Protein AF-A0A7J8X274-F1 (afdb_monomer_lite)

Organism: Gossypium aridum (NCBI:txid34290)

InterPro domains:
  IPR000043 Adenosylhomocysteinase-like [PTHR23420] (1-232)
  IPR000043 Adenosylhomocysteinase-like [SM00996] (1-232)
  IPR008826 Selenium-binding protein [PF05694] (229-308)
  IPR015878 S-adenosyl-L-homocysteine hydrolase, NAD binding domain [PF00670] (1-151)
  IPR015878 S-adenosyl-L-homocysteine hydrolase, NAD binding domain [SM00997] (1-151)
  IPR020082 S-adenosyl-L-homocysteine hydrolase, conserved site [PS00739] (10-27)
  IPR036291 NAD(P)-binding domain superfamily [SSF51735] (1-151)
  IPR042172 Adenosylhomocysteinase-like superfamily [G3DSA:3.40.50.1480] (147-205)

Sequence (308 aa):
MRATDVMIAGKVAVVCGYGDVGKGCASALKQAGARVIVTEIDPICALQALMEGLQVLTLEDVLSTADIFVTTTGNKDIIMVDHMKKMKNNAIVCNIGHFDNEIDMLGLENYPGVKRITIKPQTDRWVFPDTKTGIIVLAEGRLMNLGCATGHPSFVMSCSFTNQVIAQLELWTEKSTGKYEKKVYVLPKHLDEKVAALHLVKLGAKLTKLTKDQADYISVPIEGPYKPPHYRSSRVYVIDTQKNPKAPSLYKVLQPVDIIKKTGLAYLHTSHCLASGDIMISCLGDKDGNAEGSRFLLLDSEFNIKGR

Secondary structure (DSSP, 8-state):
-TTT----TT-EEEEE--SHHHHHHHHHHHHTT-EEEEE-S-HHHHHHHHHTT-EE--STTTTTT-SEEEE-SSSS-SB-HHHHTTSPTT-EEEE-SSTTTTBTHHHHHTSTT-EEEEEETTEEEEE-TTTS-EEEEEGGGSBHHHHSS--S-HHHHHHHHHHHHHHHHHHHHTTTT----SS-----HHHHHHHHHHHHGGGT--PPPPPHHHHHHTT--TTS--S-TT-S---EEEEE-SS-TTS-EEEEEE-HHHHHHHHSEEEEEEEEE-TTS-EEEEEEEETT----S-EEEEE-TT--EEE-

Foldseek 3Di:
DLQPPDQLAPFEEEEEDQPPQSVVVQVVSVVSHHQYEYEDPDVVSVVVCVVVVHHYDQLQVCLARGQEYEYAHLDADQAEPVSQVNHDAAREYEYQHDDQGNHPLVCLVPPPPWDWDDPDQQWIWIADPVVRGTYIYGNSSHNRCVRSHNHDDPLVVQLVVLLVVVVVVVCVVCVPVPPDDPDDDDDDLLSNVVSVVVSCVVVVHDDDFDDPVRCVVQVADSSDPPDDPPDPDDKDFDWDCPVPVVDIDTPDIDDQVNCCVAEQFHAWDDWDQDPQLKIKTWTCDGPVRDRPDTDIFIAHNSRDGPYD

Structure (mmCIF, N/CA/C/O backbone):
data_AF-A0A7J8X274-F1
#
_entry.id   AF-A0A7J8X274-F1
#
loop_
_atom_site.group_PDB
_atom_site.id
_atom_site.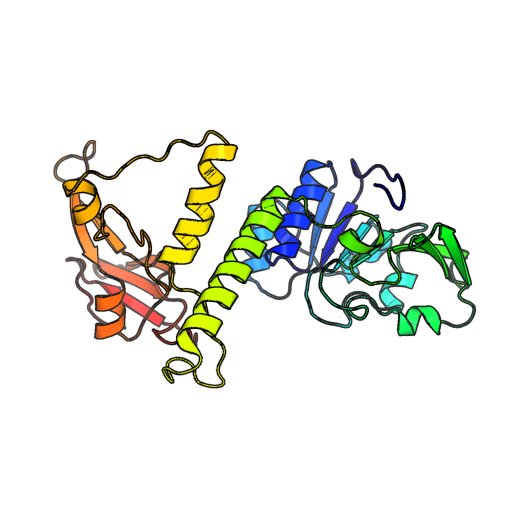type_symbol
_atom_site.label_atom_id
_atom_site.label_alt_id
_atom_site.label_comp_id
_atom_site.label_asym_id
_atom_site.label_entity_id
_atom_site.label_seq_id
_atom_site.pdbx_PDB_ins_code
_atom_site.Cartn_x
_atom_site.Cartn_y
_atom_site.Cartn_z
_atom_site.occupancy
_atom_site.B_iso_or_equiv
_atom_site.auth_seq_id
_atom_site.auth_comp_id
_atom_site.auth_asym_id
_atom_site.auth_atom_id
_atom_site.pdbx_PDB_model_num
ATOM 1 N N . MET A 1 1 ? 1.194 6.607 -15.668 1.00 96.38 1 MET A N 1
ATOM 2 C CA . MET A 1 1 ? 0.501 7.518 -16.606 1.00 96.38 1 MET A CA 1
ATOM 3 C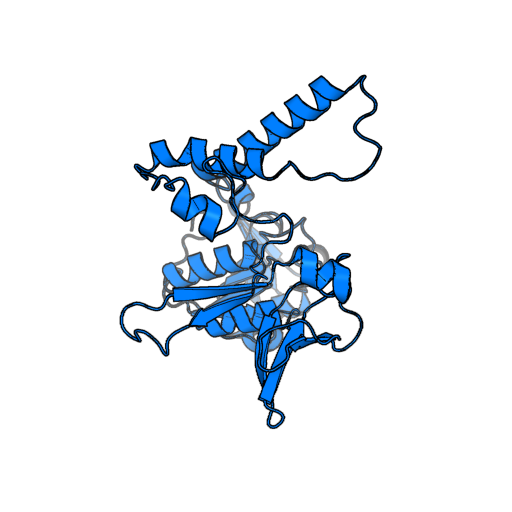 C . MET A 1 1 ? 1.372 8.733 -16.883 1.00 96.38 1 MET A C 1
ATOM 5 O O . MET A 1 1 ? 2.195 8.590 -17.759 1.00 96.38 1 MET A O 1
ATOM 9 N N . ARG A 1 2 ? 1.358 9.828 -16.103 1.00 98.06 2 ARG A N 1
ATOM 10 C CA . ARG A 1 2 ? 2.147 11.048 -16.418 1.00 98.06 2 ARG A CA 1
ATOM 11 C C . ARG A 1 2 ? 3.622 10.825 -16.790 1.00 98.06 2 ARG A C 1
ATOM 13 O O . ARG A 1 2 ? 4.122 11.496 -17.681 1.00 98.06 2 ARG A O 1
ATOM 20 N N . ALA A 1 3 ? 4.324 9.913 -16.114 1.00 98.31 3 ALA A N 1
ATOM 21 C CA . ALA A 1 3 ? 5.741 9.650 -16.380 1.00 98.31 3 ALA A CA 1
ATOM 22 C C . ALA A 1 3 ? 6.007 8.952 -17.726 1.00 98.31 3 ALA A C 1
ATOM 24 O O . ALA A 1 3 ? 6.984 9.263 -18.393 1.00 98.31 3 ALA A O 1
ATOM 25 N N . THR A 1 4 ? 5.148 8.025 -18.146 1.00 98.38 4 THR A N 1
ATOM 26 C CA . THR A 1 4 ? 5.473 7.078 -19.231 1.00 98.38 4 THR A CA 1
ATOM 27 C C . THR A 1 4 ? 4.407 6.966 -20.309 1.00 98.38 4 THR A C 1
ATOM 29 O O . THR A 1 4 ? 4.652 6.334 -21.328 1.00 98.38 4 THR A O 1
ATOM 32 N N . ASP A 1 5 ? 3.208 7.487 -20.049 1.00 98.31 5 ASP A N 1
ATOM 33 C CA . ASP A 1 5 ? 2.009 7.375 -20.885 1.00 98.31 5 ASP A CA 1
ATOM 34 C C . ASP A 1 5 ? 1.658 5.927 -21.290 1.00 98.31 5 ASP A C 1
ATOM 36 O O . ASP A 1 5 ? 0.856 5.681 -22.187 1.00 98.31 5 ASP A O 1
ATOM 40 N N . VAL A 1 6 ? 2.222 4.942 -20.575 1.00 98.38 6 VAL A N 1
ATOM 41 C CA . VAL A 1 6 ? 2.028 3.518 -20.849 1.00 98.38 6 VAL A CA 1
ATOM 42 C C . VAL A 1 6 ? 0.577 3.108 -20.598 1.00 98.38 6 VAL A C 1
ATOM 44 O O . VAL A 1 6 ? -0.022 3.452 -19.573 1.00 98.38 6 VAL A O 1
ATOM 47 N N . MET A 1 7 ? 0.031 2.298 -21.504 1.00 98.62 7 MET A N 1
ATOM 48 C CA . MET A 1 7 ? -1.229 1.597 -21.276 1.00 98.62 7 MET A CA 1
ATOM 49 C C . MET A 1 7 ? -1.030 0.511 -20.215 1.00 98.62 7 MET A C 1
ATOM 51 O O . MET A 1 7 ? -0.274 -0.435 -20.443 1.00 98.62 7 MET A O 1
ATOM 55 N N . ILE A 1 8 ? -1.722 0.648 -19.078 1.00 98.75 8 ILE A N 1
ATOM 56 C CA . ILE A 1 8 ? -1.680 -0.307 -17.956 1.00 98.75 8 ILE A CA 1
ATOM 57 C C . ILE A 1 8 ? -2.499 -1.568 -18.269 1.00 98.75 8 ILE A C 1
ATOM 59 O O . ILE A 1 8 ? -2.078 -2.674 -17.941 1.00 98.75 8 ILE A O 1
ATOM 63 N N . ALA A 1 9 ? -3.639 -1.420 -18.948 1.00 98.69 9 ALA A N 1
ATOM 64 C CA . ALA A 1 9 ? -4.484 -2.548 -19.320 1.00 98.69 9 ALA A CA 1
ATOM 65 C C . ALA A 1 9 ? -3.716 -3.588 -20.159 1.00 98.69 9 ALA A C 1
ATOM 67 O O . ALA A 1 9 ? -2.960 -3.243 -21.074 1.00 98.69 9 ALA A O 1
ATOM 68 N N . GLY A 1 10 ? -3.896 -4.866 -19.818 1.00 98.25 10 GLY A N 1
ATOM 69 C CA . GLY A 1 10 ? -3.223 -5.998 -20.462 1.00 98.25 10 GLY A CA 1
ATOM 70 C C . GLY A 1 10 ? -1.749 -6.183 -20.078 1.00 98.25 10 GLY A C 1
ATOM 71 O O . GLY A 1 10 ? -1.127 -7.133 -20.546 1.00 98.25 10 GLY A O 1
ATOM 72 N N . LYS A 1 11 ? -1.176 -5.306 -19.243 1.00 98.75 11 LYS A N 1
ATOM 73 C CA . LYS A 1 11 ? 0.186 -5.462 -18.710 1.00 98.75 11 LYS A CA 1
ATOM 74 C C . LYS A 1 11 ? 0.204 -6.385 -17.500 1.00 98.75 11 LYS A C 1
ATOM 76 O O . LYS A 1 11 ? -0.803 -6.553 -16.812 1.00 98.75 11 LYS A O 1
ATOM 81 N N . VAL A 1 12 ? 1.374 -6.938 -17.214 1.00 98.88 12 VAL A N 1
ATOM 82 C CA . VAL A 1 12 ? 1.664 -7.644 -15.967 1.00 98.88 12 VAL A CA 1
ATOM 83 C C . VAL A 1 12 ? 2.359 -6.670 -15.023 1.00 98.88 12 VAL A C 1
ATOM 85 O O . VAL A 1 12 ? 3.403 -6.117 -15.367 1.00 98.88 12 VAL A O 1
ATOM 88 N N . ALA A 1 13 ? 1.784 -6.445 -13.845 1.00 98.88 13 ALA A N 1
ATOM 89 C CA . ALA A 1 13 ? 2.338 -5.535 -12.849 1.00 98.88 13 ALA A CA 1
ATOM 90 C C . ALA A 1 13 ? 2.662 -6.287 -11.556 1.00 98.88 13 ALA A C 1
ATOM 92 O O . ALA A 1 13 ? 1.827 -7.029 -11.047 1.00 98.88 13 ALA A O 1
ATOM 93 N N . VAL A 1 14 ? 3.862 -6.083 -11.028 1.00 98.94 14 VAL A N 1
ATOM 94 C CA . VAL A 1 14 ? 4.349 -6.684 -9.788 1.00 98.94 14 VAL A CA 1
ATOM 95 C C . VAL A 1 14 ? 4.316 -5.630 -8.693 1.00 98.94 14 VAL A C 1
ATOM 97 O O . VAL A 1 14 ? 4.866 -4.541 -8.861 1.00 98.94 14 VAL A O 1
ATOM 100 N N . VAL A 1 15 ? 3.666 -5.952 -7.579 1.00 98.94 15 VAL A N 1
ATOM 101 C CA . VAL A 1 15 ? 3.632 -5.128 -6.370 1.00 98.94 15 VAL A CA 1
ATOM 102 C C . VAL A 1 15 ? 4.397 -5.867 -5.279 1.00 98.94 15 VAL A C 1
ATOM 104 O O . VAL A 1 15 ? 3.965 -6.925 -4.824 1.00 98.94 15 VAL A O 1
ATOM 107 N N . CYS A 1 16 ? 5.545 -5.327 -4.878 1.00 98.81 16 CYS A N 1
ATOM 108 C CA . CYS A 1 16 ? 6.353 -5.904 -3.810 1.00 98.81 16 CYS A CA 1
ATOM 109 C C . CYS A 1 16 ? 5.875 -5.356 -2.462 1.00 98.81 16 CYS A C 1
ATOM 111 O O . CYS A 1 16 ? 6.007 -4.155 -2.202 1.00 98.81 16 CYS A O 1
ATOM 113 N N . GLY A 1 17 ? 5.318 -6.227 -1.623 1.00 98.50 17 GLY A N 1
ATOM 114 C CA . GLY A 1 17 ? 4.622 -5.874 -0.386 1.00 98.50 17 GLY A CA 1
ATOM 115 C C . GLY A 1 17 ? 3.110 -5.703 -0.571 1.00 98.50 17 GLY A C 1
ATOM 116 O O . GLY A 1 17 ? 2.626 -5.190 -1.578 1.00 98.50 17 GLY A O 1
ATOM 117 N N . TYR A 1 18 ? 2.344 -6.124 0.431 1.00 98.44 18 TYR A N 1
ATOM 118 C CA . TYR A 1 18 ? 0.881 -6.099 0.449 1.00 98.44 18 TYR A CA 1
ATOM 119 C C . TYR A 1 18 ? 0.315 -5.578 1.779 1.00 98.44 18 TYR A C 1
ATOM 121 O O . TYR A 1 18 ? -0.784 -5.945 2.208 1.00 98.44 18 TYR A O 1
ATOM 129 N N . GLY A 1 19 ? 1.045 -4.658 2.416 1.00 92.19 19 GLY A N 1
ATOM 130 C CA . GLY A 1 19 ? 0.525 -3.773 3.463 1.00 92.19 19 GLY A CA 1
ATOM 131 C C . GLY A 1 19 ? -0.499 -2.764 2.919 1.00 92.19 19 GLY A C 1
ATOM 132 O O . GLY A 1 19 ? -1.021 -2.922 1.817 1.00 92.19 19 GLY A O 1
ATOM 133 N N . ASP A 1 20 ? -0.800 -1.698 3.663 1.00 85.56 20 ASP A N 1
ATOM 134 C CA . ASP A 1 20 ? -1.840 -0.734 3.256 1.00 85.56 20 ASP A CA 1
ATOM 135 C C . ASP A 1 20 ? -1.518 -0.033 1.922 1.00 85.56 20 ASP A C 1
ATOM 137 O O . ASP A 1 20 ? -2.386 0.095 1.054 1.00 85.56 20 ASP A O 1
ATOM 141 N N . VAL A 1 21 ? -0.250 0.348 1.715 1.00 92.81 21 VAL A N 1
ATOM 142 C CA . VAL A 1 21 ? 0.224 0.935 0.447 1.00 92.81 21 VAL A CA 1
ATOM 143 C C . VAL A 1 21 ? 0.129 -0.085 -0.692 1.00 92.81 21 VAL A C 1
ATOM 145 O O . VAL A 1 21 ? -0.419 0.228 -1.751 1.00 92.81 21 VAL A O 1
ATOM 148 N N . GLY A 1 22 ? 0.601 -1.315 -0.465 1.00 98.25 22 GLY A N 1
ATOM 149 C CA . GLY A 1 22 ? 0.562 -2.407 -1.442 1.00 98.25 22 GLY A CA 1
ATOM 150 C C . GLY A 1 22 ? -0.858 -2.767 -1.883 1.00 98.25 22 GLY A C 1
ATOM 151 O O . GLY A 1 22 ? -1.125 -2.852 -3.083 1.00 98.25 22 GLY A O 1
ATOM 152 N N . LYS A 1 23 ? -1.806 -2.864 -0.940 1.00 97.50 23 LYS A N 1
ATOM 153 C CA . LYS A 1 23 ? -3.237 -3.082 -1.222 1.00 97.50 23 LYS A CA 1
ATOM 154 C C . LYS A 1 23 ? -3.809 -1.995 -2.132 1.00 97.50 23 LYS A C 1
ATOM 156 O O . LYS A 1 23 ? -4.466 -2.305 -3.128 1.00 97.50 23 LYS A O 1
ATOM 161 N N . GLY A 1 24 ? -3.526 -0.726 -1.829 1.00 94.25 24 GLY A N 1
ATOM 162 C CA . GLY A 1 24 ? -3.944 0.404 -2.661 1.00 94.25 24 GLY A CA 1
ATOM 163 C C . GLY A 1 24 ? -3.351 0.350 -4.073 1.00 94.25 24 GLY A C 1
ATOM 164 O O . GLY A 1 24 ? -4.077 0.506 -5.057 1.00 94.25 24 GLY A O 1
ATOM 165 N N . CYS A 1 25 ? -2.051 0.063 -4.183 1.00 98.62 25 CYS A N 1
ATOM 166 C CA . CYS A 1 25 ? -1.351 -0.042 -5.466 1.00 98.62 25 CYS A CA 1
ATOM 167 C C . CYS A 1 25 ? -1.891 -1.191 -6.325 1.00 98.62 25 CYS A C 1
ATOM 169 O O . CYS A 1 25 ? -2.216 -0.993 -7.497 1.00 98.62 25 CYS A O 1
ATOM 171 N N . ALA A 1 26 ? -2.039 -2.378 -5.736 1.00 98.69 26 ALA A N 1
ATOM 172 C CA . ALA A 1 26 ? -2.574 -3.549 -6.414 1.00 98.69 26 ALA A CA 1
ATOM 173 C C . ALA A 1 26 ? -4.017 -3.329 -6.882 1.00 98.69 26 ALA A C 1
ATOM 175 O O . ALA A 1 26 ? -4.350 -3.659 -8.020 1.00 98.69 26 ALA A O 1
ATOM 176 N N . SER A 1 27 ? -4.856 -2.714 -6.042 1.00 98.12 27 SER A N 1
ATOM 177 C CA . SER A 1 27 ? -6.231 -2.360 -6.401 1.00 98.12 27 SER A CA 1
ATOM 178 C C . SER A 1 27 ? -6.271 -1.402 -7.596 1.00 98.12 27 SER A C 1
ATOM 180 O O . SER A 1 27 ? -6.968 -1.675 -8.572 1.00 98.12 27 SER A O 1
ATOM 182 N N . ALA A 1 28 ? -5.459 -0.338 -7.590 1.00 98.25 28 ALA A N 1
ATOM 183 C CA . ALA A 1 28 ? -5.395 0.620 -8.695 1.00 98.25 28 ALA A CA 1
ATOM 184 C C . ALA A 1 28 ? -4.933 -0.023 -10.016 1.00 98.25 28 ALA A C 1
ATOM 186 O O . ALA A 1 28 ? -5.521 0.225 -11.069 1.00 98.25 28 ALA A O 1
ATOM 187 N N . LEU A 1 29 ? -3.907 -0.879 -9.970 1.00 98.81 29 LEU A N 1
ATOM 188 C CA . LEU A 1 29 ? -3.393 -1.587 -11.147 1.00 98.81 29 LEU A CA 1
ATOM 189 C C . LEU A 1 29 ? -4.411 -2.598 -11.697 1.00 98.81 29 LEU A C 1
ATOM 191 O O . LEU A 1 29 ? -4.648 -2.626 -12.906 1.00 98.81 29 LEU A O 1
ATOM 195 N N . LYS A 1 30 ? -5.056 -3.378 -10.819 1.00 98.56 30 LYS A N 1
ATOM 196 C CA . LYS A 1 30 ? -6.112 -4.335 -11.188 1.00 98.56 30 LYS A CA 1
ATOM 197 C C . LYS A 1 30 ? -7.307 -3.619 -11.818 1.00 98.56 30 LYS A C 1
ATOM 199 O O . LYS A 1 30 ? -7.779 -4.036 -12.871 1.00 98.56 30 LYS A O 1
ATOM 204 N N . GLN A 1 31 ? -7.763 -2.514 -11.223 1.00 98.44 31 GLN A N 1
ATOM 205 C CA . GLN A 1 31 ? -8.862 -1.698 -11.760 1.00 98.44 31 GLN A CA 1
ATOM 206 C C . GLN A 1 31 ? -8.515 -1.056 -13.110 1.00 98.44 31 GLN A C 1
ATOM 208 O O . GLN A 1 31 ? -9.390 -0.894 -13.955 1.00 98.44 31 GLN A O 1
ATOM 213 N N . ALA A 1 32 ? -7.240 -0.743 -13.347 1.00 98.25 32 ALA A N 1
ATOM 214 C CA . ALA A 1 32 ? -6.748 -0.275 -14.641 1.00 98.25 32 ALA A CA 1
ATOM 215 C C . ALA A 1 32 ? -6.542 -1.406 -15.675 1.00 98.25 32 ALA A C 1
ATOM 217 O O . ALA A 1 32 ? -6.056 -1.139 -16.775 1.00 98.25 32 ALA A O 1
ATOM 218 N N . GLY A 1 33 ? -6.901 -2.654 -15.347 1.00 98.31 33 GLY A N 1
ATOM 219 C CA . GLY A 1 33 ? -6.875 -3.802 -16.255 1.00 98.31 33 GLY A CA 1
ATOM 220 C C . GLY A 1 33 ? -5.533 -4.533 -16.350 1.00 98.31 33 GLY A C 1
ATOM 221 O O . GLY A 1 33 ? -5.331 -5.285 -17.305 1.00 98.31 33 GLY A O 1
ATOM 222 N N . ALA A 1 34 ? -4.598 -4.308 -15.421 1.00 98.81 34 ALA A N 1
ATOM 223 C CA . ALA A 1 34 ? -3.370 -5.098 -15.348 1.00 98.81 34 ALA A CA 1
ATOM 224 C C . ALA A 1 34 ? -3.612 -6.457 -14.675 1.00 98.81 34 ALA A C 1
ATOM 226 O O . ALA A 1 34 ? -4.428 -6.585 -13.759 1.00 98.81 34 ALA A O 1
ATOM 227 N N . ARG A 1 35 ? -2.828 -7.465 -15.068 1.00 98.81 35 ARG A N 1
ATOM 228 C CA . ARG A 1 35 ? -2.665 -8.698 -14.293 1.00 98.81 35 ARG A CA 1
ATOM 229 C C . ARG A 1 35 ? -1.657 -8.433 -13.181 1.00 98.81 35 ARG A C 1
ATOM 231 O O . ARG A 1 35 ? -0.466 -8.290 -13.450 1.00 98.81 35 ARG A O 1
ATOM 238 N N . VAL A 1 36 ? -2.147 -8.340 -11.949 1.00 98.88 36 VAL A N 1
ATOM 239 C CA . VAL A 1 36 ? -1.321 -7.996 -10.788 1.00 98.88 36 VAL A CA 1
ATOM 240 C C . VAL A 1 36 ? -0.776 -9.255 -10.118 1.00 98.88 36 VAL A C 1
ATOM 242 O O . VAL A 1 36 ? -1.525 -10.196 -9.853 1.00 98.88 36 VAL A O 1
ATOM 245 N N . ILE A 1 37 ? 0.524 -9.243 -9.839 1.00 98.94 37 ILE A N 1
ATOM 246 C CA . ILE A 1 37 ? 1.239 -10.246 -9.050 1.00 98.94 37 ILE A CA 1
ATOM 247 C C . ILE A 1 37 ? 1.800 -9.549 -7.811 1.00 98.94 37 ILE A C 1
ATOM 249 O O . ILE A 1 37 ? 2.281 -8.421 -7.894 1.00 98.94 37 ILE A O 1
ATOM 253 N N . VAL A 1 38 ? 1.723 -10.209 -6.665 1.00 98.94 38 VAL A N 1
ATOM 254 C CA . VAL A 1 38 ? 2.215 -9.710 -5.381 1.00 98.94 38 VAL A CA 1
ATOM 255 C C . VAL A 1 38 ? 3.419 -10.535 -4.942 1.00 98.94 38 VAL A C 1
ATOM 257 O O . VAL A 1 38 ? 3.433 -11.750 -5.130 1.00 98.94 38 VAL A O 1
ATOM 260 N N . THR A 1 39 ? 4.408 -9.889 -4.329 1.00 98.81 39 THR A N 1
ATOM 261 C CA . THR A 1 39 ? 5.440 -10.575 -3.539 1.00 98.81 39 THR A CA 1
ATOM 262 C C . THR A 1 39 ? 5.255 -10.207 -2.070 1.00 98.81 39 THR A C 1
ATOM 264 O O . THR A 1 39 ? 4.959 -9.054 -1.752 1.00 98.81 39 THR A O 1
ATOM 267 N N . GLU A 1 40 ? 5.363 -11.180 -1.167 1.00 98.56 40 GLU A N 1
ATOM 268 C CA . GLU A 1 40 ? 5.158 -10.958 0.267 1.00 98.56 40 GLU A CA 1
ATOM 269 C C . GLU A 1 40 ? 6.001 -11.908 1.117 1.00 98.56 40 GLU A C 1
ATOM 271 O O . GLU A 1 40 ? 6.233 -13.058 0.744 1.00 98.56 40 GLU A O 1
ATOM 276 N N . ILE A 1 41 ? 6.420 -11.406 2.276 1.00 97.31 41 ILE A N 1
ATOM 277 C CA . ILE A 1 41 ? 7.067 -12.174 3.340 1.00 97.31 41 ILE A CA 1
ATOM 278 C C . ILE A 1 41 ? 6.071 -12.559 4.438 1.00 97.31 41 ILE A C 1
ATOM 280 O O . ILE A 1 41 ? 6.272 -13.564 5.119 1.00 97.31 41 ILE A O 1
ATOM 284 N N . ASP A 1 42 ? 5.005 -11.771 4.624 1.00 88.12 42 ASP A N 1
ATOM 285 C CA . ASP A 1 42 ? 3.997 -12.012 5.651 1.00 88.12 42 ASP A CA 1
ATOM 286 C C . ASP A 1 42 ? 2.894 -12.930 5.088 1.00 88.12 42 ASP A C 1
ATOM 288 O O . ASP A 1 42 ? 2.196 -12.553 4.136 1.00 88.12 42 ASP A O 1
ATOM 292 N N . PRO A 1 43 ? 2.679 -14.127 5.671 1.00 83.00 43 PRO A N 1
ATOM 293 C CA . PRO A 1 43 ? 1.690 -15.077 5.171 1.00 83.00 43 PRO A CA 1
ATOM 294 C C . PRO A 1 43 ? 0.241 -14.580 5.299 1.00 83.00 43 PRO A C 1
ATOM 296 O O . PRO A 1 43 ? -0.608 -14.988 4.506 1.00 83.00 43 PRO A O 1
ATOM 299 N N . ILE A 1 44 ? -0.068 -13.691 6.250 1.00 84.00 44 ILE A N 1
ATOM 300 C CA . ILE A 1 44 ? -1.398 -13.083 6.396 1.00 84.00 44 ILE A CA 1
ATOM 301 C C . ILE A 1 44 ? -1.650 -12.139 5.221 1.00 84.00 44 ILE A C 1
ATOM 303 O O . ILE A 1 44 ? -2.702 -12.211 4.582 1.00 84.00 44 ILE A O 1
ATOM 307 N N . CYS A 1 45 ? -0.683 -11.279 4.903 1.00 88.31 45 CYS A N 1
ATOM 308 C CA . CYS A 1 45 ? -0.774 -10.360 3.770 1.00 88.31 45 CYS A CA 1
ATOM 309 C C . CYS A 1 45 ? -0.803 -11.114 2.431 1.00 88.31 45 CYS A C 1
ATOM 311 O O . CYS A 1 45 ? -1.621 -10.791 1.568 1.00 88.31 45 CYS A O 1
ATOM 313 N N . ALA A 1 46 ? 0.009 -12.164 2.282 1.00 96.75 46 ALA A N 1
ATOM 314 C CA . ALA A 1 46 ? -0.014 -13.037 1.111 1.00 96.75 46 ALA A CA 1
ATOM 315 C C . ALA A 1 46 ? -1.383 -13.713 0.926 1.00 96.75 46 ALA A C 1
ATOM 317 O O . ALA A 1 46 ? -1.951 -13.681 -0.167 1.00 96.75 46 ALA A O 1
ATOM 318 N N . LEU A 1 47 ? -1.963 -14.271 1.996 1.00 93.50 47 LEU A N 1
ATOM 319 C CA . LEU A 1 47 ? -3.289 -14.883 1.928 1.00 93.50 47 LEU A CA 1
ATOM 320 C C . LEU A 1 47 ? -4.371 -13.851 1.586 1.00 93.50 47 LEU A C 1
ATOM 322 O O . LEU A 1 47 ? -5.248 -14.145 0.779 1.00 93.50 47 LEU A O 1
ATOM 326 N N . GLN A 1 48 ? -4.295 -12.631 2.128 1.00 88.19 48 GLN A N 1
ATOM 327 C CA . GLN A 1 48 ? -5.198 -11.538 1.746 1.00 88.19 48 GLN A CA 1
ATOM 328 C C . GLN A 1 48 ? -5.113 -11.221 0.246 1.00 88.19 48 GLN A C 1
ATOM 330 O O . GLN A 1 48 ? -6.151 -11.071 -0.393 1.00 88.19 48 GLN A O 1
ATOM 335 N N . ALA A 1 49 ? -3.909 -11.172 -0.333 1.00 97.44 49 ALA A N 1
ATOM 336 C CA . ALA A 1 49 ? -3.735 -10.968 -1.771 1.00 97.44 49 ALA A CA 1
ATOM 337 C C . ALA A 1 49 ? -4.382 -12.097 -2.592 1.00 97.44 49 ALA A C 1
ATOM 339 O O . ALA A 1 49 ? -5.104 -11.827 -3.554 1.00 97.44 49 ALA A O 1
ATOM 340 N N . LEU A 1 50 ? -4.192 -13.354 -2.175 1.00 97.62 50 LEU A N 1
ATOM 341 C CA . LEU A 1 50 ? -4.816 -14.518 -2.815 1.00 97.62 50 LEU A CA 1
ATOM 342 C C . LEU A 1 50 ? -6.349 -14.472 -2.732 1.00 97.62 50 LEU A C 1
ATOM 344 O O . LEU A 1 50 ? -7.019 -14.771 -3.720 1.00 97.62 50 LEU A O 1
ATOM 348 N N . MET A 1 51 ? -6.917 -14.060 -1.592 1.00 93.75 51 MET A N 1
ATOM 349 C CA . MET A 1 51 ? -8.372 -13.899 -1.426 1.00 93.75 51 MET A CA 1
ATOM 350 C C . MET A 1 51 ? -8.951 -12.796 -2.324 1.00 93.75 51 MET A C 1
ATOM 352 O O . MET A 1 51 ? -10.095 -12.895 -2.756 1.00 93.75 51 MET A O 1
ATOM 356 N N . GLU A 1 52 ? -8.147 -11.794 -2.680 1.00 95.38 52 GLU A N 1
ATOM 357 C CA . GLU A 1 52 ? -8.483 -10.765 -3.673 1.00 95.38 52 GLU A CA 1
ATOM 358 C C . GLU A 1 52 ? -8.246 -11.229 -5.128 1.00 95.38 52 GLU A C 1
ATOM 360 O O . GLU A 1 52 ? -8.362 -10.442 -6.077 1.00 95.38 52 GLU A O 1
ATOM 365 N N . GLY A 1 53 ? -7.914 -12.507 -5.339 1.00 97.62 53 GLY A N 1
ATOM 366 C CA . GLY A 1 53 ? -7.660 -13.097 -6.654 1.00 97.62 53 GLY A CA 1
ATOM 367 C C . GLY A 1 53 ? -6.348 -12.639 -7.293 1.00 97.62 53 GLY A C 1
ATOM 368 O O . GLY A 1 53 ? -6.239 -12.631 -8.520 1.00 97.62 53 GLY A O 1
ATOM 369 N N . LEU A 1 54 ? -5.375 -12.205 -6.488 1.00 98.75 54 LEU A N 1
ATOM 370 C CA . LEU A 1 54 ? -4.043 -11.823 -6.951 1.00 98.75 54 LEU A CA 1
ATOM 371 C C . LEU A 1 54 ? -3.089 -13.003 -6.816 1.00 98.75 54 LEU A C 1
ATOM 373 O O . LEU A 1 54 ? -3.071 -13.681 -5.794 1.00 98.75 54 LEU A O 1
ATOM 377 N N . GLN A 1 55 ? -2.265 -13.233 -7.835 1.00 98.75 55 GLN A N 1
ATOM 378 C CA . GLN A 1 55 ? -1.224 -14.252 -7.759 1.00 98.75 55 GLN A CA 1
ATOM 379 C C . GLN A 1 55 ? -0.121 -13.791 -6.796 1.00 98.75 55 GLN A C 1
ATOM 381 O O . GLN A 1 55 ? 0.291 -12.634 -6.862 1.00 98.75 55 GLN A O 1
ATOM 386 N N . VAL A 1 56 ? 0.375 -14.690 -5.943 1.00 98.81 56 VAL A N 1
ATOM 387 C CA . VAL A 1 56 ? 1.521 -14.428 -5.059 1.00 98.81 56 VAL A CA 1
ATOM 388 C C . VAL A 1 56 ? 2.693 -15.301 -5.492 1.00 98.81 56 VAL A C 1
ATOM 390 O O . VAL A 1 56 ? 2.545 -16.519 -5.568 1.00 98.81 56 VAL A O 1
ATOM 393 N N . LEU A 1 57 ? 3.825 -14.678 -5.813 1.00 98.81 57 LEU A N 1
ATOM 394 C CA . LEU A 1 57 ? 5.065 -15.332 -6.248 1.00 98.81 57 LEU A CA 1
ATOM 395 C C . LEU A 1 57 ? 6.278 -14.623 -5.636 1.00 98.81 57 LEU A C 1
ATOM 397 O O . LEU A 1 57 ? 6.145 -13.556 -5.032 1.00 98.81 57 LEU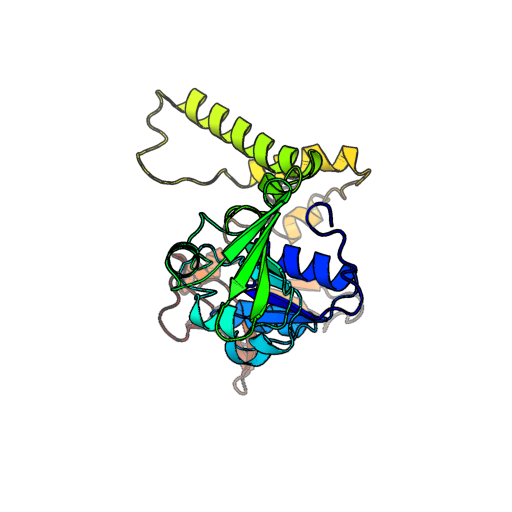 A O 1
ATOM 401 N N . THR A 1 58 ? 7.468 -15.194 -5.812 1.00 98.75 58 THR A N 1
ATOM 402 C CA . THR A 1 58 ? 8.713 -14.459 -5.571 1.00 98.75 58 THR A CA 1
ATOM 403 C C . THR A 1 58 ? 8.964 -13.462 -6.705 1.00 98.75 58 THR A C 1
ATOM 405 O O . THR A 1 58 ? 8.339 -13.520 -7.770 1.00 98.75 58 THR A O 1
ATOM 408 N N . LEU A 1 59 ? 9.875 -12.512 -6.485 1.00 98.44 59 LEU A N 1
ATOM 409 C CA . LEU A 1 59 ? 10.222 -11.543 -7.523 1.00 98.44 59 LEU A CA 1
ATOM 410 C C . LEU A 1 59 ? 10.922 -12.237 -8.702 1.00 98.44 59 LEU A C 1
ATOM 412 O O . LEU A 1 59 ? 10.671 -11.904 -9.860 1.00 98.44 59 LEU A O 1
ATOM 416 N N . GLU A 1 60 ? 11.767 -13.221 -8.406 1.00 98.56 60 GLU A N 1
ATOM 417 C CA . GLU A 1 60 ? 12.583 -13.973 -9.354 1.00 98.56 60 GLU A CA 1
ATOM 418 C C . GLU A 1 60 ? 11.739 -14.702 -10.406 1.00 98.56 60 GLU A C 1
ATOM 420 O O . GLU A 1 60 ? 12.141 -14.755 -11.570 1.00 98.56 60 GLU A O 1
ATOM 425 N N . ASP A 1 61 ? 10.549 -15.179 -10.031 1.00 98.56 61 ASP A N 1
ATOM 426 C CA . ASP A 1 61 ? 9.633 -15.905 -10.919 1.00 98.56 61 ASP A CA 1
ATOM 427 C C . ASP A 1 61 ? 9.045 -15.027 -12.040 1.00 98.56 61 ASP A C 1
ATOM 429 O O . ASP A 1 61 ? 8.527 -15.536 -13.038 1.00 98.56 61 ASP A O 1
ATOM 433 N N . VAL A 1 62 ? 9.095 -13.696 -11.896 1.00 98.25 62 VAL A N 1
ATOM 434 C CA . VAL A 1 62 ? 8.339 -12.761 -12.750 1.00 98.25 62 VAL A CA 1
ATOM 435 C C . VAL A 1 62 ? 9.191 -11.713 -13.466 1.00 98.25 62 VAL A C 1
ATOM 437 O O . VAL A 1 62 ? 8.664 -10.996 -14.320 1.00 98.25 62 VAL A O 1
ATOM 440 N N . LEU A 1 63 ? 10.503 -11.653 -13.198 1.00 97.69 63 LEU A N 1
ATOM 441 C CA . LEU A 1 63 ? 11.418 -10.627 -13.729 1.00 97.69 63 LEU A CA 1
ATOM 442 C C . LEU A 1 63 ? 11.337 -10.450 -15.251 1.00 97.69 63 LEU A C 1
ATOM 444 O O . LEU A 1 63 ? 11.240 -9.329 -15.744 1.00 97.69 63 LEU A O 1
ATOM 448 N N . SER A 1 64 ? 11.347 -11.550 -16.003 1.00 97.25 64 SER A N 1
ATOM 449 C CA . SER A 1 64 ? 11.405 -11.521 -17.470 1.00 97.25 64 SER A CA 1
ATOM 450 C C . SER A 1 64 ? 10.049 -11.282 -18.141 1.00 97.25 64 SER A C 1
ATOM 452 O O . SER A 1 64 ? 9.998 -10.988 -19.337 1.00 97.25 64 SER A O 1
ATOM 454 N N . THR A 1 65 ? 8.942 -11.399 -17.400 1.00 97.81 65 THR A N 1
ATOM 455 C CA . THR A 1 65 ? 7.584 -11.335 -17.965 1.00 97.81 65 THR A CA 1
ATOM 456 C C . THR A 1 65 ? 6.827 -10.075 -17.569 1.00 97.81 65 THR A C 1
ATOM 458 O O . THR A 1 65 ? 6.016 -9.587 -18.363 1.00 97.81 65 THR A O 1
ATOM 461 N N . ALA A 1 66 ? 7.107 -9.510 -16.393 1.00 98.75 66 ALA A N 1
ATOM 462 C CA . ALA A 1 66 ? 6.425 -8.326 -15.893 1.00 98.75 66 ALA A CA 1
ATOM 463 C C . ALA A 1 66 ? 6.825 -7.031 -16.620 1.00 98.75 66 ALA A C 1
ATOM 465 O O . ALA A 1 66 ? 7.941 -6.869 -17.106 1.00 98.75 66 ALA A O 1
ATOM 466 N N . ASP A 1 67 ? 5.863 -6.118 -16.742 1.00 98.88 67 ASP A N 1
ATOM 467 C CA . ASP A 1 67 ? 5.998 -4.815 -17.400 1.00 98.88 67 ASP A CA 1
ATOM 468 C C . ASP A 1 67 ? 6.263 -3.678 -16.414 1.00 98.88 67 ASP A C 1
ATOM 470 O O . ASP A 1 67 ? 6.915 -2.697 -16.766 1.00 98.88 67 ASP A O 1
ATOM 474 N N . ILE A 1 68 ? 5.691 -3.773 -15.213 1.00 98.94 68 ILE A N 1
ATOM 475 C CA . ILE A 1 68 ? 5.697 -2.718 -14.200 1.00 98.94 68 ILE A CA 1
ATOM 476 C C . ILE A 1 68 ? 6.052 -3.356 -12.862 1.00 98.94 68 ILE A C 1
ATOM 478 O O . ILE A 1 68 ? 5.432 -4.343 -12.482 1.00 98.94 68 ILE A O 1
ATOM 482 N N . PHE A 1 69 ? 6.996 -2.772 -12.137 1.00 98.94 69 PHE A N 1
ATOM 483 C CA . PHE A 1 69 ? 7.411 -3.184 -10.803 1.00 98.94 69 PHE A CA 1
ATOM 484 C C . PHE A 1 69 ? 7.247 -2.003 -9.850 1.00 98.94 69 PHE A C 1
ATOM 486 O O . PHE A 1 69 ? 7.787 -0.925 -10.107 1.00 98.94 69 PHE A O 1
ATOM 493 N N . VAL A 1 70 ? 6.491 -2.204 -8.771 1.00 98.94 70 VAL A N 1
ATOM 494 C CA . VAL A 1 70 ? 6.207 -1.187 -7.754 1.00 98.94 70 VAL A CA 1
ATOM 495 C C . VAL A 1 70 ? 6.611 -1.719 -6.383 1.00 98.94 70 VAL A C 1
ATOM 497 O O . VAL A 1 70 ? 6.033 -2.698 -5.913 1.00 98.94 70 VAL A O 1
ATOM 500 N N . THR A 1 71 ? 7.575 -1.080 -5.724 1.00 98.88 71 THR A N 1
ATOM 501 C CA . THR A 1 71 ? 7.975 -1.437 -4.354 1.00 98.88 71 THR A CA 1
ATOM 502 C C . THR A 1 71 ? 7.161 -0.649 -3.324 1.00 98.88 71 THR A C 1
ATOM 504 O O . THR A 1 71 ? 6.971 0.563 -3.465 1.00 98.88 71 THR A O 1
ATOM 507 N N . THR A 1 72 ? 6.618 -1.348 -2.321 1.00 98.38 72 THR A N 1
ATOM 508 C CA . THR A 1 72 ? 5.673 -0.804 -1.324 1.00 98.38 72 THR A CA 1
ATOM 509 C C . THR A 1 72 ? 5.980 -1.268 0.104 1.00 98.38 72 THR A C 1
ATOM 511 O O . THR A 1 72 ? 5.100 -1.274 0.966 1.00 98.38 72 THR A O 1
ATOM 514 N N . THR A 1 73 ? 7.212 -1.709 0.357 1.00 97.31 73 THR A N 1
ATOM 515 C CA . THR A 1 73 ? 7.552 -2.490 1.555 1.00 97.31 73 THR A CA 1
ATOM 516 C C . THR A 1 73 ? 7.986 -1.628 2.737 1.00 97.31 73 THR A C 1
ATOM 518 O O . THR A 1 73 ? 7.827 -2.051 3.880 1.00 97.31 73 THR A O 1
ATOM 521 N N . GLY A 1 74 ? 8.557 -0.442 2.483 1.00 91.00 74 GLY A N 1
ATOM 522 C CA . GLY A 1 74 ? 9.262 0.329 3.511 1.00 91.00 74 GLY A CA 1
ATOM 523 C C . GLY A 1 74 ? 10.541 -0.353 4.014 1.00 91.00 74 GLY A C 1
ATOM 524 O O . GLY A 1 74 ? 11.040 0.007 5.079 1.00 91.00 74 GLY A O 1
ATOM 525 N N . ASN A 1 75 ? 11.045 -1.350 3.283 1.00 94.00 75 ASN A N 1
ATOM 526 C CA . ASN A 1 75 ? 12.260 -2.097 3.592 1.00 94.00 75 ASN A CA 1
ATOM 527 C C . ASN A 1 75 ? 13.388 -1.690 2.618 1.00 94.00 75 ASN A C 1
ATOM 529 O O . ASN A 1 75 ? 13.350 -0.603 2.051 1.00 94.00 75 ASN A O 1
ATOM 533 N N . LYS A 1 76 ? 14.417 -2.518 2.442 1.00 95.38 76 LYS A N 1
ATOM 534 C CA . LYS A 1 76 ? 15.540 -2.274 1.528 1.00 95.38 76 LYS A CA 1
ATOM 535 C C . LYS A 1 76 ? 15.825 -3.494 0.660 1.00 95.38 76 LYS A C 1
ATOM 537 O O . LYS A 1 76 ? 15.385 -4.593 0.991 1.00 95.38 76 LYS A O 1
ATOM 542 N N . ASP A 1 77 ? 16.611 -3.294 -0.392 1.00 98.00 77 ASP A N 1
ATOM 543 C CA . ASP A 1 77 ? 17.213 -4.368 -1.188 1.00 98.00 77 ASP A CA 1
ATOM 544 C C . ASP A 1 77 ? 16.159 -5.299 -1.835 1.00 98.00 77 ASP A C 1
ATOM 546 O O . ASP A 1 77 ? 16.346 -6.509 -1.949 1.00 98.00 77 ASP A O 1
ATOM 550 N N . ILE A 1 78 ? 15.017 -4.734 -2.251 1.00 98.62 78 ILE A N 1
ATOM 551 C CA . ILE A 1 78 ? 13.894 -5.492 -2.827 1.00 98.62 78 ILE A CA 1
ATOM 552 C C . ILE A 1 78 ? 14.143 -5.771 -4.310 1.00 98.62 78 ILE A C 1
ATOM 554 O O . ILE A 1 78 ? 14.025 -6.904 -4.778 1.00 98.62 78 ILE A O 1
ATOM 558 N N . ILE A 1 79 ? 14.499 -4.736 -5.075 1.00 98.75 79 ILE A N 1
ATOM 559 C CA . ILE A 1 79 ? 14.837 -4.854 -6.497 1.00 98.75 79 ILE A CA 1
ATOM 560 C C . ILE A 1 79 ? 16.311 -4.501 -6.683 1.00 98.75 79 ILE A C 1
ATOM 562 O O . ILE A 1 79 ? 16.670 -3.338 -6.853 1.00 98.75 79 ILE A O 1
ATOM 566 N N . MET A 1 80 ? 17.156 -5.530 -6.678 1.00 98.69 80 MET A N 1
ATOM 567 C CA . MET A 1 80 ? 18.600 -5.409 -6.879 1.00 98.69 80 MET A CA 1
ATOM 568 C C . MET A 1 80 ? 18.963 -5.150 -8.344 1.00 98.69 80 MET A C 1
ATOM 570 O O . MET A 1 80 ? 18.205 -5.503 -9.254 1.00 98.69 80 MET A O 1
ATOM 574 N N . VAL A 1 81 ? 20.163 -4.623 -8.614 1.00 98.19 81 VAL A N 1
ATOM 575 C CA . VAL A 1 81 ? 20.660 -4.474 -9.997 1.00 98.19 81 VAL A CA 1
ATOM 576 C C . VAL A 1 81 ? 20.694 -5.804 -10.764 1.00 98.19 81 VAL A C 1
ATOM 578 O O . VAL A 1 81 ? 20.391 -5.860 -11.959 1.00 98.19 81 VAL A O 1
ATOM 581 N N . ASP A 1 82 ? 20.922 -6.911 -10.054 1.00 97.81 82 ASP A N 1
ATOM 582 C CA . ASP A 1 82 ? 20.857 -8.269 -10.600 1.00 97.81 82 ASP A CA 1
ATOM 583 C C . ASP A 1 82 ? 19.446 -8.726 -10.995 1.00 97.81 82 ASP A C 1
ATOM 585 O O . ASP A 1 82 ? 19.302 -9.617 -11.840 1.00 97.81 82 ASP A O 1
ATOM 589 N N . HIS A 1 83 ? 18.410 -8.123 -10.414 1.00 98.62 83 HIS A N 1
ATOM 590 C CA . HIS A 1 83 ? 17.023 -8.297 -10.835 1.00 98.62 83 HIS A CA 1
ATOM 591 C C . HIS A 1 83 ? 16.750 -7.453 -12.079 1.00 98.62 83 HIS A C 1
ATOM 593 O O . HIS A 1 83 ? 16.232 -7.958 -13.075 1.00 98.62 83 HIS A O 1
ATOM 599 N N . MET A 1 84 ? 17.176 -6.187 -12.051 1.00 98.56 84 MET A N 1
ATOM 600 C CA . MET A 1 84 ? 16.961 -5.216 -13.126 1.00 98.56 84 MET A CA 1
ATOM 601 C C . MET A 1 84 ? 17.536 -5.674 -14.472 1.00 98.56 84 MET A C 1
ATOM 603 O O . MET A 1 84 ? 16.858 -5.560 -15.492 1.00 98.56 84 MET A O 1
ATOM 607 N N . LYS A 1 85 ? 18.731 -6.283 -14.490 1.00 96.88 85 LYS A N 1
ATOM 608 C CA . LYS A 1 85 ? 19.346 -6.798 -15.732 1.00 96.88 85 LYS A CA 1
ATOM 609 C C . LYS A 1 85 ? 18.567 -7.945 -16.397 1.00 96.88 85 LYS A C 1
ATOM 611 O O . LYS A 1 85 ? 18.794 -8.234 -17.569 1.00 96.88 85 LYS A O 1
ATOM 616 N N . LYS A 1 86 ? 17.683 -8.621 -15.650 1.00 98.06 86 LYS A N 1
ATOM 617 C CA . LYS A 1 86 ? 16.844 -9.738 -16.127 1.00 98.06 86 LYS A CA 1
ATOM 618 C C . LYS A 1 86 ? 15.457 -9.279 -16.589 1.00 98.06 86 LYS A C 1
ATOM 620 O O . LYS A 1 86 ? 14.678 -10.099 -17.075 1.00 98.06 86 LYS A O 1
ATOM 625 N N . MET A 1 87 ? 15.136 -7.996 -16.421 1.00 98.56 87 MET A N 1
ATOM 626 C CA . MET A 1 87 ? 13.862 -7.437 -16.853 1.00 98.56 87 MET A CA 1
ATOM 627 C C . MET A 1 87 ? 13.815 -7.276 -18.370 1.00 98.56 87 MET A C 1
ATOM 629 O O . MET A 1 87 ? 14.829 -7.056 -19.034 1.00 98.56 87 MET A O 1
ATOM 633 N N . LYS A 1 88 ? 12.610 -7.360 -18.935 1.00 97.81 88 LYS A N 1
ATOM 634 C CA . LYS A 1 88 ? 12.412 -7.116 -20.365 1.00 97.81 88 LYS A CA 1
ATOM 635 C C . LYS A 1 88 ? 12.644 -5.650 -20.731 1.00 97.81 88 LYS A C 1
ATOM 637 O O . LYS A 1 88 ? 12.524 -4.747 -19.902 1.00 97.81 88 LYS A O 1
ATOM 642 N N . ASN A 1 89 ? 12.919 -5.410 -22.012 1.00 98.75 89 ASN A N 1
ATOM 643 C CA . ASN A 1 89 ? 13.143 -4.060 -22.518 1.00 98.75 89 ASN A CA 1
ATOM 644 C C . ASN A 1 89 ? 11.955 -3.132 -22.205 1.00 98.75 89 ASN A C 1
ATOM 646 O O . ASN A 1 89 ? 10.800 -3.456 -22.472 1.00 98.75 89 ASN A O 1
ATOM 650 N N . ASN A 1 90 ? 12.285 -1.954 -21.697 1.00 98.75 90 ASN A N 1
ATOM 651 C CA . ASN A 1 90 ? 11.417 -0.885 -21.222 1.00 98.75 90 ASN A CA 1
ATOM 652 C C . ASN A 1 90 ? 10.485 -1.261 -20.057 1.00 98.75 90 ASN A C 1
ATOM 654 O O . ASN A 1 90 ? 9.490 -0.565 -19.847 1.00 98.75 90 ASN A O 1
ATOM 658 N N . ALA A 1 91 ? 10.802 -2.302 -19.279 1.00 98.88 91 ALA A N 1
ATOM 659 C CA . ALA A 1 91 ? 10.125 -2.533 -18.005 1.00 98.88 91 ALA A CA 1
ATOM 660 C C . ALA A 1 91 ? 10.225 -1.288 -17.108 1.00 98.88 91 ALA A C 1
ATOM 662 O O . ALA A 1 91 ? 11.275 -0.646 -17.039 1.00 98.88 91 ALA A O 1
ATOM 663 N N . ILE A 1 92 ? 9.127 -0.933 -16.446 1.00 98.94 92 ILE A N 1
ATOM 664 C CA . ILE A 1 92 ? 9.040 0.238 -15.572 1.00 98.94 92 ILE A CA 1
ATOM 665 C C . ILE A 1 92 ? 9.297 -0.205 -14.138 1.00 98.94 92 ILE A C 1
ATOM 667 O O . ILE A 1 92 ? 8.614 -1.098 -13.646 1.00 98.94 92 ILE A O 1
ATOM 671 N N . VAL A 1 93 ? 10.231 0.449 -13.457 1.00 98.88 93 VAL A N 1
ATOM 672 C CA . VAL A 1 93 ? 10.592 0.180 -12.063 1.00 98.88 93 VAL A CA 1
ATOM 673 C C . VAL A 1 93 ? 10.378 1.453 -11.252 1.00 98.88 93 VAL A C 1
ATOM 675 O O . VAL A 1 93 ? 10.889 2.522 -11.601 1.00 98.88 93 VAL A O 1
ATOM 678 N N . CYS A 1 94 ? 9.584 1.373 -10.189 1.00 98.81 94 CYS A N 1
ATOM 679 C CA . CYS A 1 94 ? 9.314 2.519 -9.333 1.00 98.81 94 CYS A CA 1
ATOM 680 C C . CYS A 1 94 ? 9.087 2.137 -7.869 1.00 98.81 94 CYS A C 1
ATOM 682 O O . CYS A 1 94 ? 8.708 1.015 -7.541 1.00 98.81 94 CYS A O 1
ATOM 684 N N . ASN A 1 95 ? 9.310 3.116 -6.995 1.00 98.56 95 ASN A N 1
ATOM 685 C CA . ASN A 1 95 ? 9.130 2.993 -5.557 1.00 98.56 95 ASN A CA 1
ATOM 686 C C . ASN A 1 95 ? 8.042 3.955 -5.082 1.00 98.56 95 ASN A C 1
ATOM 688 O O . ASN A 1 95 ? 8.005 5.115 -5.492 1.00 98.56 95 ASN A O 1
ATOM 692 N N . ILE A 1 96 ? 7.159 3.487 -4.209 1.00 96.94 96 ILE A N 1
ATOM 693 C CA . ILE A 1 96 ? 6.159 4.317 -3.521 1.00 96.94 96 ILE A CA 1
ATOM 694 C C . ILE A 1 96 ? 6.178 4.093 -1.999 1.00 96.94 96 ILE A C 1
ATOM 696 O O . ILE A 1 96 ? 5.373 4.689 -1.289 1.00 96.94 96 ILE A O 1
ATOM 700 N N . GLY A 1 97 ? 7.083 3.247 -1.497 1.00 89.75 97 GLY A N 1
ATOM 701 C CA . GLY A 1 97 ? 7.252 2.968 -0.077 1.00 89.75 97 GLY A CA 1
ATOM 702 C C . GLY A 1 97 ? 8.131 4.010 0.606 1.00 89.75 97 GLY A C 1
ATOM 703 O O . GLY A 1 97 ? 7.635 5.066 1.000 1.00 89.75 97 GLY A O 1
ATOM 704 N N . HIS A 1 98 ? 9.420 3.724 0.791 1.00 82.62 98 HIS A N 1
ATOM 705 C CA . HIS A 1 98 ? 10.318 4.618 1.526 1.00 82.62 98 HIS A CA 1
ATOM 706 C C . HIS A 1 98 ? 11.663 4.848 0.831 1.00 82.62 98 HIS A C 1
ATOM 708 O O . HIS A 1 98 ? 12.156 3.983 0.113 1.00 82.62 98 HIS A O 1
ATOM 714 N N . PHE A 1 99 ? 12.233 6.039 1.054 1.00 85.94 99 PHE A N 1
ATOM 715 C CA . PHE A 1 99 ? 13.552 6.463 0.568 1.00 85.94 99 PHE A CA 1
ATOM 716 C C . PHE A 1 99 ? 13.834 6.098 -0.903 1.00 85.94 99 PHE A C 1
ATOM 718 O O . PHE A 1 99 ? 12.976 6.315 -1.756 1.00 85.94 99 PHE A O 1
ATOM 725 N N . ASP A 1 100 ? 15.055 5.664 -1.202 1.00 83.00 100 ASP A N 1
ATOM 726 C CA . ASP A 1 100 ? 15.612 5.312 -2.512 1.00 83.00 100 ASP A CA 1
ATOM 727 C C . ASP A 1 100 ? 16.322 3.946 -2.502 1.00 83.00 100 ASP A C 1
ATOM 729 O O . ASP A 1 100 ? 17.054 3.636 -3.434 1.00 83.00 100 ASP A O 1
ATOM 733 N N . ASN A 1 101 ? 16.111 3.131 -1.462 1.00 89.50 101 ASN A N 1
ATOM 734 C CA . ASN A 1 101 ? 16.847 1.885 -1.225 1.00 89.50 101 ASN A CA 1
ATOM 735 C C . ASN A 1 101 ? 15.986 0.612 -1.272 1.00 89.50 101 ASN A C 1
ATOM 737 O O . ASN A 1 101 ? 16.511 -0.484 -1.087 1.00 89.50 101 ASN A O 1
ATOM 741 N N . GLU A 1 102 ? 14.681 0.712 -1.546 1.00 97.00 102 GLU A N 1
ATOM 742 C CA . GLU A 1 102 ? 13.901 -0.464 -1.967 1.00 97.00 102 GLU A CA 1
ATOM 743 C C . GLU A 1 102 ? 14.366 -0.964 -3.343 1.00 97.00 102 GLU A C 1
ATOM 745 O O . GLU A 1 102 ? 14.364 -2.165 -3.614 1.00 97.00 102 GLU A O 1
ATOM 750 N N . ILE A 1 103 ? 14.802 -0.038 -4.197 1.00 98.50 103 ILE A N 1
ATOM 751 C CA . ILE A 1 103 ? 15.458 -0.312 -5.473 1.00 98.50 103 ILE A CA 1
ATOM 752 C C . ILE A 1 103 ? 16.944 -0.029 -5.284 1.00 98.50 103 ILE A C 1
ATOM 754 O O . ILE A 1 103 ? 17.309 1.003 -4.731 1.00 98.50 103 ILE A O 1
ATOM 758 N N . ASP A 1 104 ? 17.802 -0.915 -5.771 1.00 98.38 104 ASP A N 1
ATOM 759 C CA . ASP A 1 104 ? 19.255 -0.755 -5.719 1.00 98.38 104 ASP A CA 1
ATOM 760 C C . ASP A 1 104 ? 19.742 0.292 -6.738 1.00 98.38 104 ASP A C 1
ATOM 762 O O . ASP A 1 104 ? 20.350 -0.019 -7.766 1.00 98.38 104 ASP A O 1
ATOM 766 N N . MET A 1 105 ? 19.422 1.560 -6.472 1.00 98.44 105 MET A N 1
ATOM 767 C CA . MET A 1 105 ? 19.823 2.693 -7.306 1.00 98.44 105 MET A CA 1
ATOM 768 C C . MET A 1 105 ? 21.339 2.872 -7.322 1.00 98.44 105 MET A C 1
ATOM 770 O O . MET A 1 105 ? 21.903 3.156 -8.374 1.00 98.44 105 MET A O 1
ATOM 774 N N . LEU A 1 106 ? 22.006 2.633 -6.189 1.00 97.50 106 LEU A N 1
ATOM 775 C CA . LEU A 1 106 ? 23.461 2.716 -6.085 1.00 97.50 106 LEU A CA 1
ATOM 776 C C . LEU A 1 106 ? 24.151 1.653 -6.951 1.00 97.50 106 LEU A C 1
ATOM 778 O O . LEU A 1 106 ? 25.115 1.959 -7.656 1.00 97.50 106 LEU A O 1
ATOM 782 N N . GLY A 1 107 ? 23.672 0.408 -6.911 1.00 98.12 107 GLY A N 1
ATOM 783 C CA . GLY A 1 107 ? 24.169 -0.664 -7.765 1.00 98.12 107 GLY A CA 1
ATOM 784 C C . GLY A 1 107 ? 23.888 -0.397 -9.240 1.00 98.12 107 GLY A C 1
ATOM 785 O O . GLY A 1 107 ? 24.747 -0.668 -10.077 1.00 98.12 107 GLY A O 1
ATOM 786 N N . LEU A 1 108 ? 22.733 0.196 -9.565 1.00 98.19 108 LEU A N 1
ATOM 787 C CA . LEU A 1 108 ? 22.402 0.611 -10.928 1.00 98.19 108 LEU A CA 1
ATOM 788 C C . LEU A 1 108 ? 23.321 1.729 -11.435 1.00 98.19 108 LEU A C 1
ATOM 790 O O . LEU A 1 108 ? 23.837 1.617 -12.539 1.00 98.19 108 LEU A O 1
ATOM 794 N N . GLU A 1 109 ? 23.548 2.778 -10.645 1.00 97.69 109 GLU A N 1
ATOM 795 C CA . GLU A 1 109 ? 24.400 3.925 -10.992 1.00 97.69 109 GLU A CA 1
ATOM 796 C C . GLU A 1 109 ? 25.858 3.528 -11.226 1.00 97.69 109 GLU A C 1
ATOM 798 O O . GLU A 1 109 ? 26.503 4.042 -12.140 1.00 97.69 109 GLU A O 1
ATOM 803 N N . ASN A 1 110 ? 26.363 2.586 -10.428 1.00 98.00 110 ASN A N 1
ATOM 804 C CA . ASN A 1 110 ? 27.738 2.101 -10.518 1.00 98.00 110 ASN A CA 1
ATOM 805 C C . ASN A 1 110 ? 27.906 0.906 -11.467 1.00 98.00 110 ASN A C 1
ATOM 807 O O . ASN A 1 110 ? 29.008 0.361 -11.576 1.00 98.00 110 ASN A O 1
ATOM 811 N N . TYR A 1 111 ? 26.843 0.475 -12.152 1.00 98.19 111 TYR A N 1
ATOM 812 C CA . TYR A 1 111 ? 26.911 -0.695 -13.016 1.00 98.19 111 TYR A CA 1
ATOM 813 C C . TYR A 1 111 ? 27.840 -0.438 -14.221 1.00 98.19 111 TYR A C 1
ATOM 815 O O . TYR A 1 111 ? 27.600 0.500 -14.993 1.00 98.19 111 TYR A O 1
ATOM 823 N N . PRO A 1 112 ? 28.890 -1.258 -14.441 1.00 98.12 112 PRO A N 1
ATOM 824 C CA . PRO A 1 112 ? 29.873 -1.002 -15.488 1.00 98.12 112 PRO A CA 1
ATOM 825 C C . PRO A 1 112 ? 29.240 -0.856 -16.875 1.00 98.12 112 PRO A C 1
ATOM 827 O O . PRO A 1 112 ? 28.573 -1.758 -17.371 1.00 98.12 112 PRO A O 1
ATOM 830 N N . GLY A 1 113 ? 29.460 0.293 -17.519 1.00 97.50 113 GLY A N 1
ATOM 831 C CA . GLY A 1 113 ? 28.997 0.560 -18.884 1.00 97.50 113 GLY A CA 1
ATOM 832 C C . GLY A 1 113 ? 27.498 0.847 -19.033 1.00 97.50 113 GLY A C 1
ATOM 833 O O . GLY A 1 113 ? 27.037 0.997 -20.169 1.00 97.50 113 GLY A O 1
ATOM 834 N N . VAL A 1 114 ? 26.740 0.950 -17.934 1.00 98.12 114 VAL A N 1
ATOM 835 C CA . VAL A 1 114 ? 25.334 1.370 -17.983 1.00 98.12 114 VAL A CA 1
ATOM 836 C C . VAL A 1 114 ? 25.215 2.792 -18.531 1.00 98.12 114 VAL A C 1
ATOM 838 O O . VAL A 1 114 ? 26.069 3.648 -18.296 1.00 98.12 114 VAL A O 1
ATOM 841 N N . LYS A 1 115 ? 24.143 3.066 -19.275 1.00 98.50 115 LYS A N 1
ATOM 842 C CA . LYS A 1 115 ? 23.855 4.415 -19.780 1.00 98.50 115 LYS A CA 1
ATOM 843 C C . LYS A 1 115 ? 22.504 4.901 -19.285 1.00 98.50 115 LYS A C 1
ATOM 845 O O . LYS A 1 115 ? 21.479 4.325 -19.648 1.00 98.50 115 LYS A O 1
ATOM 850 N N . ARG A 1 116 ? 22.504 5.992 -18.516 1.00 98.62 116 ARG A N 1
ATOM 851 C CA . ARG A 1 116 ? 21.298 6.749 -18.162 1.00 98.62 116 ARG A CA 1
ATOM 852 C C . ARG A 1 116 ? 20.928 7.689 -19.309 1.00 98.62 116 ARG A C 1
ATOM 854 O O . ARG A 1 116 ? 21.754 8.468 -19.775 1.00 98.62 116 ARG A O 1
ATOM 861 N N . ILE A 1 117 ? 19.682 7.617 -19.755 1.00 98.75 117 ILE A N 1
ATOM 862 C CA . ILE A 1 117 ? 19.087 8.502 -20.755 1.00 98.75 117 ILE A CA 1
ATOM 863 C C . ILE A 1 117 ? 17.846 9.122 -20.120 1.00 98.75 117 ILE A C 1
ATOM 865 O O . ILE A 1 117 ? 16.809 8.467 -19.999 1.00 98.75 117 ILE A O 1
ATOM 869 N N . THR A 1 118 ? 17.942 10.382 -19.714 1.00 98.75 118 THR A N 1
ATOM 870 C CA . THR A 1 118 ? 16.794 11.118 -19.181 1.00 98.75 118 THR A CA 1
ATOM 871 C C . THR A 1 118 ? 15.814 11.416 -20.308 1.00 98.75 118 THR A C 1
ATOM 873 O O . THR A 1 118 ? 16.136 12.138 -21.248 1.00 98.75 118 THR A O 1
ATOM 876 N N . ILE A 1 119 ? 14.614 10.842 -20.225 1.00 98.75 119 ILE A N 1
ATOM 877 C CA . ILE A 1 119 ? 13.541 11.064 -21.203 1.00 98.75 119 ILE A CA 1
ATOM 878 C C . ILE A 1 119 ? 12.869 12.410 -20.929 1.00 98.75 119 ILE A C 1
ATOM 880 O O . ILE A 1 119 ? 12.607 13.192 -21.839 1.00 98.75 119 ILE A O 1
ATOM 884 N N . LYS A 1 120 ? 12.589 12.662 -19.650 1.00 98.50 120 LYS A N 1
ATOM 885 C CA . LYS A 1 120 ? 12.082 13.917 -19.087 1.00 98.50 120 LYS A CA 1
ATOM 886 C C . LYS A 1 120 ? 12.345 13.911 -17.574 1.00 98.50 120 LYS A C 1
ATOM 888 O O . LYS A 1 120 ? 12.718 12.854 -17.056 1.00 98.50 120 LYS A O 1
ATOM 893 N N . PRO A 1 121 ? 12.151 15.031 -16.850 1.00 98.62 121 PRO A N 1
ATOM 894 C CA . PRO A 1 121 ? 12.355 15.057 -15.404 1.00 98.62 121 PRO A CA 1
ATOM 895 C C . PRO A 1 121 ? 11.657 13.880 -14.701 1.00 98.62 121 PRO A C 1
ATOM 897 O O . PRO A 1 121 ? 10.481 13.605 -14.954 1.00 98.62 121 PRO A O 1
ATOM 900 N N . GLN A 1 122 ? 12.409 13.167 -13.855 1.00 98.44 122 GLN A N 1
ATOM 901 C CA . GLN A 1 122 ? 11.978 11.995 -13.081 1.00 98.44 122 GLN A CA 1
ATOM 902 C C . GLN A 1 122 ? 11.563 10.770 -13.917 1.00 98.44 122 GLN A C 1
ATOM 904 O O . GLN A 1 122 ? 10.905 9.865 -13.404 1.00 98.44 122 GLN A O 1
ATOM 909 N N . THR A 1 123 ? 11.929 10.714 -15.199 1.00 98.88 123 THR A N 1
ATOM 910 C CA . THR A 1 123 ? 11.753 9.532 -16.053 1.00 98.88 123 THR A CA 1
ATOM 911 C C . THR A 1 123 ? 13.054 9.239 -16.785 1.00 98.88 123 THR A C 1
ATOM 913 O O . THR A 1 123 ? 13.386 9.886 -17.782 1.00 98.88 123 THR A O 1
ATOM 916 N N . ASP A 1 124 ? 13.773 8.231 -16.308 1.00 98.88 124 ASP A N 1
ATOM 917 C CA . ASP A 1 124 ? 15.096 7.879 -16.805 1.00 98.88 124 ASP A CA 1
ATOM 918 C C . ASP A 1 124 ? 15.105 6.471 -17.375 1.00 98.88 124 ASP A C 1
ATOM 920 O O . ASP A 1 124 ? 14.663 5.518 -16.734 1.00 98.88 124 ASP A O 1
ATOM 924 N N . ARG A 1 125 ? 15.642 6.324 -18.584 1.00 98.81 125 ARG A N 1
ATOM 925 C CA . ARG A 1 125 ? 15.894 5.020 -19.183 1.00 98.81 125 ARG A CA 1
ATOM 926 C C . ARG A 1 125 ? 17.335 4.602 -18.916 1.00 98.81 125 ARG A C 1
ATOM 928 O O . ARG A 1 125 ? 18.258 5.288 -19.341 1.00 98.81 125 ARG A O 1
ATOM 935 N N . TRP A 1 126 ? 17.523 3.458 -18.274 1.00 98.81 126 TRP A N 1
ATOM 936 C CA . TRP A 1 126 ? 18.831 2.879 -17.968 1.00 98.81 126 TRP A CA 1
ATOM 937 C C . TRP A 1 126 ? 19.107 1.711 -18.900 1.00 98.81 126 TRP A C 1
ATOM 939 O O . TRP A 1 126 ? 18.364 0.735 -18.893 1.00 98.81 126 TRP A O 1
ATOM 949 N N . VAL A 1 127 ? 20.140 1.824 -19.731 1.00 98.75 127 VAL A N 1
ATOM 950 C CA . VAL A 1 127 ? 20.488 0.832 -20.755 1.00 98.75 127 VAL A CA 1
ATOM 951 C C . VAL A 1 127 ? 21.658 -0.013 -20.281 1.00 98.75 127 VAL A C 1
ATOM 953 O O . VAL A 1 127 ? 22.745 0.520 -20.056 1.00 98.75 127 VAL A O 1
ATOM 956 N N . PHE A 1 128 ? 21.441 -1.323 -20.175 1.00 98.44 128 PHE A N 1
ATOM 957 C CA . PHE A 1 128 ? 22.476 -2.285 -19.811 1.00 98.44 128 PHE A CA 1
ATOM 958 C C . PHE A 1 128 ? 23.319 -2.655 -21.043 1.00 98.44 128 PHE A C 1
ATOM 960 O O . PHE A 1 128 ? 22.751 -2.958 -22.100 1.00 98.44 128 PHE A O 1
ATOM 967 N N . PRO A 1 129 ? 24.662 -2.658 -20.942 1.00 97.44 129 PRO A N 1
ATOM 968 C CA . PRO A 1 129 ? 25.535 -2.973 -22.073 1.00 97.44 129 PRO A CA 1
ATOM 969 C C . PRO A 1 129 ? 25.393 -4.428 -22.537 1.00 97.44 129 PRO A C 1
ATOM 971 O O . PRO A 1 129 ? 25.403 -4.679 -23.742 1.00 97.44 129 PRO A O 1
ATOM 974 N N . ASP A 1 130 ? 25.189 -5.356 -21.598 1.00 94.00 130 ASP A N 1
ATOM 975 C CA . ASP A 1 130 ? 25.153 -6.801 -21.846 1.00 94.00 130 ASP A CA 1
ATOM 976 C C . ASP A 1 130 ? 23.997 -7.216 -22.761 1.00 94.00 130 ASP A C 1
ATOM 978 O O . ASP A 1 130 ? 24.166 -8.008 -23.686 1.00 94.00 130 ASP A O 1
ATOM 982 N N . THR A 1 131 ? 22.806 -6.661 -22.523 1.00 94.00 131 THR A N 1
ATOM 983 C CA . THR A 1 131 ? 21.586 -7.023 -23.261 1.00 94.00 131 THR A CA 1
ATOM 984 C C . THR A 1 131 ? 21.237 -6.019 -24.355 1.00 94.00 131 THR A C 1
ATOM 986 O O . THR A 1 131 ? 20.392 -6.306 -25.201 1.00 94.00 131 THR A O 1
ATOM 989 N N . LYS A 1 132 ? 21.841 -4.821 -24.332 1.00 95.69 132 LYS A N 1
ATOM 990 C CA . LYS A 1 132 ? 21.453 -3.647 -25.142 1.00 95.69 132 LYS A CA 1
ATOM 991 C C . LYS A 1 132 ? 19.982 -3.236 -24.970 1.00 95.69 132 LYS A C 1
ATOM 993 O O . LYS A 1 132 ? 19.454 -2.445 -25.754 1.00 95.69 132 LYS A O 1
ATOM 998 N N . THR A 1 133 ? 19.323 -3.747 -23.935 1.00 97.69 133 THR A N 1
ATOM 999 C CA . THR A 1 133 ? 17.976 -3.351 -23.523 1.00 97.69 133 THR A CA 1
ATOM 1000 C C . THR A 1 133 ? 18.065 -2.419 -22.324 1.00 97.69 133 THR A C 1
ATOM 1002 O O . THR A 1 133 ? 19.127 -2.267 -21.717 1.00 97.69 133 THR A O 1
ATOM 1005 N N . GLY A 1 134 ? 16.972 -1.734 -22.007 1.00 98.12 134 GLY A N 1
ATOM 1006 C CA . GLY A 1 134 ? 16.957 -0.848 -20.852 1.00 98.12 134 GLY A CA 1
ATOM 1007 C C . GLY A 1 134 ? 15.664 -0.900 -20.074 1.00 98.12 134 GLY A C 1
ATOM 1008 O O . GLY A 1 134 ? 14.645 -1.304 -20.615 1.00 98.12 134 GLY A O 1
ATOM 1009 N N . ILE A 1 135 ? 15.711 -0.460 -18.826 1.00 98.81 135 ILE A N 1
ATOM 1010 C CA . ILE A 1 135 ? 14.546 -0.287 -17.955 1.00 98.81 135 ILE A CA 1
ATOM 1011 C C . ILE A 1 135 ? 14.225 1.199 -17.810 1.00 98.81 135 ILE A C 1
ATOM 1013 O O . ILE A 1 135 ? 15.076 2.050 -18.066 1.00 98.81 135 ILE A O 1
ATOM 1017 N N . ILE A 1 136 ? 13.003 1.521 -17.403 1.00 98.94 136 ILE A N 1
ATOM 1018 C CA . ILE A 1 136 ? 12.572 2.884 -17.098 1.00 98.94 136 ILE A CA 1
ATOM 1019 C C . ILE A 1 136 ? 12.445 3.005 -15.584 1.00 98.94 136 ILE A C 1
ATOM 1021 O O . ILE A 1 136 ? 11.560 2.395 -14.990 1.00 98.94 136 ILE A O 1
ATOM 1025 N N . VAL A 1 137 ? 13.301 3.811 -14.969 1.00 98.88 137 VAL A N 1
ATOM 1026 C CA . VAL A 1 137 ? 13.247 4.114 -13.539 1.00 98.88 137 VAL A CA 1
ATOM 1027 C C . VAL A 1 137 ? 12.529 5.440 -13.338 1.00 98.88 137 VAL A C 1
ATOM 1029 O O . VAL A 1 137 ? 12.822 6.435 -14.008 1.00 98.88 137 VAL A O 1
ATOM 1032 N N . LEU A 1 138 ? 11.567 5.448 -12.417 1.00 98.81 138 LEU A N 1
ATOM 1033 C CA . LEU A 1 138 ? 10.804 6.645 -12.077 1.00 98.81 138 LEU A CA 1
ATOM 1034 C C . LEU A 1 138 ? 11.361 7.317 -10.825 1.00 98.81 138 LEU A C 1
ATOM 1036 O O . LEU A 1 138 ? 11.661 6.641 -9.844 1.00 98.81 138 LEU A O 1
ATOM 1040 N N . ALA A 1 139 ? 11.444 8.648 -10.867 1.00 98.38 139 ALA A N 1
ATOM 1041 C CA . ALA A 1 139 ? 11.852 9.505 -9.754 1.00 98.38 139 ALA A CA 1
ATOM 1042 C C . ALA A 1 139 ? 13.144 9.055 -9.050 1.00 98.38 139 ALA A C 1
ATOM 1044 O O . ALA A 1 139 ? 13.251 9.193 -7.835 1.00 98.38 139 ALA A O 1
ATOM 1045 N N . GLU A 1 140 ? 14.104 8.505 -9.803 1.00 97.94 140 GLU A N 1
ATOM 1046 C CA . GLU A 1 140 ? 15.396 8.046 -9.267 1.00 97.94 140 GLU A CA 1
ATOM 1047 C C . GLU A 1 140 ? 15.239 7.054 -8.097 1.00 97.94 140 GLU A C 1
ATOM 1049 O O . GLU A 1 140 ? 15.984 7.096 -7.126 1.00 97.94 140 GLU A O 1
ATOM 1054 N N . GLY A 1 141 ? 14.207 6.202 -8.142 1.00 97.06 141 GLY A N 1
ATOM 1055 C CA . GLY A 1 141 ? 13.923 5.232 -7.079 1.00 97.06 141 GLY A CA 1
ATOM 1056 C C . GLY A 1 141 ? 13.285 5.829 -5.818 1.00 97.06 141 GLY A C 1
ATOM 1057 O O . GLY A 1 141 ? 13.014 5.092 -4.871 1.00 97.06 141 GLY A O 1
ATOM 1058 N N . ARG A 1 142 ? 12.989 7.135 -5.801 1.00 96.50 142 ARG A N 1
ATOM 1059 C CA . ARG A 1 142 ? 12.223 7.813 -4.742 1.00 96.50 142 ARG A CA 1
ATOM 1060 C C . ARG A 1 142 ? 10.713 7.715 -4.980 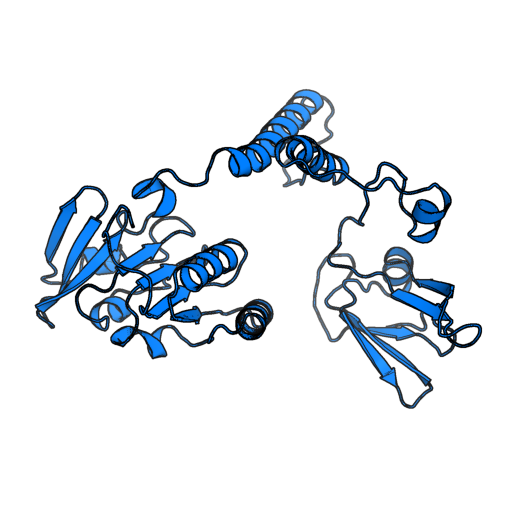1.00 96.50 142 ARG A C 1
ATOM 1062 O O . ARG A 1 142 ? 10.257 7.177 -5.987 1.00 96.50 142 ARG A O 1
ATOM 1069 N N . LEU A 1 143 ? 9.931 8.281 -4.052 1.00 96.06 143 LEU A N 1
ATOM 1070 C CA . LEU A 1 143 ? 8.460 8.272 -4.048 1.00 96.06 143 LEU A CA 1
ATOM 1071 C C . LEU A 1 143 ? 7.851 8.753 -5.376 1.00 96.06 143 LEU A C 1
ATOM 1073 O O . LEU A 1 143 ? 7.690 9.951 -5.628 1.00 96.06 143 LEU A O 1
ATOM 1077 N N . MET A 1 144 ? 7.456 7.802 -6.218 1.00 98.50 144 MET A N 1
ATOM 1078 C CA . MET A 1 144 ? 7.033 8.044 -7.596 1.00 98.50 144 MET A CA 1
ATOM 1079 C C . MET A 1 144 ? 5.730 8.841 -7.712 1.00 98.50 144 MET A C 1
ATOM 1081 O O . MET A 1 144 ? 5.556 9.612 -8.654 1.00 98.50 144 MET A O 1
ATOM 1085 N N . ASN A 1 145 ? 4.810 8.704 -6.758 1.00 97.75 145 ASN A N 1
ATOM 1086 C CA . ASN A 1 145 ? 3.516 9.386 -6.777 1.00 97.75 145 ASN A CA 1
ATOM 1087 C C . ASN A 1 145 ? 3.664 10.890 -6.517 1.00 97.75 145 ASN A C 1
ATOM 1089 O O . ASN A 1 145 ? 2.933 11.683 -7.111 1.00 97.75 145 ASN A O 1
ATOM 1093 N N . LEU A 1 146 ? 4.612 11.290 -5.664 1.00 94.75 146 LEU A N 1
ATOM 1094 C CA . LEU A 1 146 ? 4.970 12.695 -5.471 1.00 94.75 146 LEU A CA 1
ATOM 1095 C C . LEU A 1 146 ? 5.920 13.182 -6.573 1.00 94.75 146 LEU A C 1
ATOM 1097 O O . LEU A 1 146 ? 5.675 14.235 -7.148 1.00 94.75 146 LEU A O 1
ATOM 1101 N N . GLY A 1 147 ? 6.960 12.412 -6.907 1.00 97.19 147 GLY A N 1
ATOM 1102 C CA . GLY A 1 147 ? 8.003 12.838 -7.848 1.00 97.19 147 GLY A CA 1
ATOM 1103 C C . GLY A 1 147 ? 7.558 12.916 -9.313 1.00 97.19 147 GLY A C 1
ATOM 1104 O O . GLY A 1 147 ? 8.046 13.762 -10.062 1.00 97.19 147 GLY A O 1
ATOM 1105 N N . CYS A 1 148 ? 6.620 12.058 -9.728 1.00 97.81 148 CYS A N 1
ATOM 1106 C CA . CYS A 1 148 ? 6.110 12.002 -11.106 1.00 97.81 148 CYS A CA 1
ATOM 1107 C C . CYS A 1 148 ? 4.671 12.523 -11.261 1.00 97.81 148 CYS A C 1
ATOM 1109 O O . CYS A 1 148 ? 4.130 12.537 -12.373 1.00 97.81 148 CYS A O 1
ATOM 1111 N N . ALA A 1 149 ? 4.010 12.897 -10.165 1.00 98.06 149 ALA A N 1
ATOM 1112 C CA . ALA A 1 149 ? 2.656 13.438 -10.184 1.00 98.06 149 ALA A CA 1
ATOM 1113 C C . ALA A 1 149 ? 2.474 14.488 -9.076 1.00 98.06 149 ALA A C 1
ATOM 1115 O O . ALA A 1 149 ? 3.212 15.463 -9.045 1.00 98.06 149 ALA A O 1
ATOM 1116 N N . THR A 1 150 ? 1.440 14.360 -8.244 1.00 97.12 150 THR A N 1
ATOM 1117 C CA . THR A 1 150 ? 1.090 15.348 -7.205 1.00 97.12 150 THR A CA 1
ATOM 1118 C C . THR A 1 150 ? 0.716 14.683 -5.880 1.00 97.12 150 THR A C 1
ATOM 1120 O O . THR A 1 150 ? 0.010 15.277 -5.071 1.00 97.12 150 THR A O 1
ATOM 1123 N N . GLY A 1 151 ? 1.142 13.436 -5.661 1.00 94.56 151 GLY A N 1
ATOM 1124 C CA . GLY A 1 151 ? 0.802 12.671 -4.465 1.00 94.56 151 GLY A CA 1
ATOM 1125 C C . GLY A 1 151 ? -0.694 12.368 -4.341 1.00 94.56 151 GLY A C 1
ATOM 1126 O O . GLY A 1 151 ? -1.416 12.246 -5.334 1.00 94.56 151 GLY A O 1
ATOM 1127 N N . HIS A 1 152 ? -1.149 12.205 -3.101 1.00 89.88 152 HIS A N 1
ATOM 1128 C CA . HIS A 1 152 ? -2.547 11.920 -2.794 1.00 89.88 152 HIS A CA 1
ATOM 1129 C C . HIS A 1 152 ? -3.455 13.148 -2.994 1.00 89.88 152 HIS A C 1
ATOM 1131 O O . HIS A 1 152 ? -3.032 14.278 -2.747 1.00 89.88 152 HIS A O 1
ATOM 1137 N N . PRO A 1 153 ? -4.727 12.951 -3.394 1.00 87.25 153 PRO A N 1
ATOM 1138 C CA . PRO A 1 153 ? -5.671 14.049 -3.576 1.00 87.25 153 PRO A CA 1
ATOM 1139 C C . PRO A 1 153 ? -6.052 14.718 -2.248 1.00 87.25 153 PRO A C 1
ATOM 1141 O O . PRO A 1 153 ? -6.024 14.106 -1.179 1.00 87.25 153 PRO A O 1
ATOM 1144 N N . SER A 1 154 ? -6.501 15.973 -2.322 1.00 95.56 154 SER A N 1
ATOM 1145 C CA . SER A 1 154 ? -6.773 16.814 -1.148 1.00 95.56 154 SER A CA 1
ATOM 1146 C C . SER A 1 154 ? -7.746 16.196 -0.142 1.00 95.56 154 SER A C 1
ATOM 1148 O O . SER A 1 154 ? -7.565 16.375 1.055 1.00 95.56 154 SER A O 1
ATOM 1150 N N . PHE A 1 155 ? -8.764 15.454 -0.594 1.00 89.31 155 PHE A N 1
ATOM 1151 C CA . PHE A 1 155 ? -9.778 14.887 0.301 1.00 89.31 155 PHE A CA 1
ATOM 1152 C C . PHE A 1 155 ? -9.201 13.857 1.284 1.00 89.31 155 PHE A C 1
ATOM 1154 O O . PHE A 1 155 ? -9.477 13.928 2.478 1.00 89.31 155 PHE A O 1
ATOM 1161 N N . VAL A 1 156 ? -8.361 12.929 0.812 1.00 84.75 156 VAL A N 1
ATOM 1162 C CA . VAL A 1 156 ? -7.725 11.953 1.712 1.00 84.75 156 VAL A CA 1
ATOM 1163 C C . VAL A 1 156 ? -6.641 12.618 2.563 1.00 84.75 156 VAL A C 1
ATOM 1165 O O . VAL A 1 156 ? -6.526 12.315 3.747 1.00 84.75 156 VAL A O 1
ATOM 1168 N N . MET A 1 157 ? -5.924 13.609 2.016 1.00 87.00 157 MET A N 1
ATOM 1169 C CA . MET A 1 157 ? -4.968 14.398 2.801 1.00 87.00 157 MET A CA 1
ATOM 1170 C C . MET A 1 157 ? -5.648 15.221 3.898 1.00 87.00 157 MET A C 1
ATOM 1172 O O . MET A 1 157 ? -5.066 15.393 4.962 1.00 87.00 157 MET A O 1
ATOM 1176 N N . SER A 1 158 ? -6.892 15.661 3.698 1.00 93.44 158 SER A N 1
ATOM 1177 C CA . SER A 1 158 ? -7.701 16.306 4.738 1.00 93.44 158 SER A CA 1
ATOM 1178 C C . SER A 1 158 ? -7.929 15.379 5.937 1.00 93.44 158 SER A C 1
ATOM 1180 O O . SER A 1 158 ? -7.831 15.828 7.079 1.00 93.44 158 SER A O 1
ATOM 1182 N N . CYS A 1 159 ? -8.125 14.073 5.720 1.00 82.19 159 CYS A N 1
ATOM 1183 C CA . CYS A 1 159 ? -8.246 13.099 6.812 1.00 82.19 159 CYS A CA 1
ATOM 1184 C C . CYS A 1 159 ? -6.944 13.019 7.631 1.00 82.19 159 CYS A C 1
ATOM 1186 O O . CYS A 1 159 ? -6.961 13.107 8.860 1.00 82.19 159 CYS A O 1
ATOM 1188 N N . SER A 1 160 ? -5.796 12.915 6.955 1.00 79.69 160 SER A N 1
ATOM 1189 C CA . SER A 1 160 ? -4.483 12.859 7.611 1.00 79.69 160 SER A CA 1
ATOM 1190 C C . SER A 1 160 ? -4.115 14.175 8.304 1.00 79.69 160 SER A C 1
ATOM 1192 O O . SER A 1 160 ? -3.656 14.170 9.444 1.00 79.69 160 SER A O 1
ATOM 1194 N N . PHE A 1 161 ? -4.339 15.318 7.653 1.00 89.31 161 PHE A N 1
ATOM 1195 C CA . PHE A 1 161 ? -3.980 16.626 8.199 1.00 89.31 161 PHE A CA 1
ATOM 1196 C C . PHE A 1 161 ? -4.915 17.085 9.317 1.00 89.31 161 PHE A C 1
ATOM 1198 O O . PHE A 1 161 ? -4.453 17.762 10.229 1.00 89.31 161 PHE A O 1
ATOM 1205 N N . THR A 1 162 ? -6.178 16.649 9.339 1.00 89.62 162 THR A N 1
ATOM 1206 C CA . THR A 1 162 ? -7.046 16.872 10.509 1.00 89.62 162 THR A CA 1
ATOM 1207 C C . THR A 1 162 ? -6.485 16.155 11.741 1.00 89.62 162 THR A C 1
ATOM 1209 O O . THR A 1 162 ? -6.408 16.760 12.807 1.00 89.62 162 THR A O 1
ATOM 1212 N N . ASN A 1 163 ? -6.012 14.908 11.597 1.00 80.50 163 ASN A N 1
ATOM 1213 C CA . ASN A 1 163 ? -5.320 14.199 12.681 1.00 80.50 163 ASN A CA 1
ATOM 1214 C C . ASN A 1 163 ? -4.053 14.941 13.136 1.00 80.50 163 ASN A C 1
ATOM 1216 O O . ASN A 1 163 ? -3.842 15.105 14.334 1.00 80.50 163 ASN A O 1
ATOM 1220 N N . GLN A 1 164 ? -3.240 15.448 12.201 1.00 79.75 164 GLN A N 1
ATOM 1221 C CA . GLN A 1 164 ? -2.049 16.239 12.541 1.00 79.75 164 GLN A CA 1
ATOM 1222 C C . GLN A 1 164 ? -2.401 17.511 13.323 1.00 79.75 164 GLN A C 1
ATOM 1224 O O . GLN A 1 164 ? -1.783 17.788 14.346 1.00 79.75 164 GLN A O 1
ATOM 1229 N N . VAL A 1 165 ? -3.427 18.257 12.902 1.00 95.06 165 VAL A N 1
ATOM 1230 C CA . VAL A 1 165 ? -3.892 19.455 13.621 1.00 95.06 165 VAL A CA 1
ATOM 1231 C C . VAL A 1 165 ? -4.373 19.099 15.028 1.00 95.06 165 VAL A C 1
ATOM 1233 O O . VAL A 1 165 ? -3.995 19.770 15.984 1.00 95.06 165 VAL A O 1
ATOM 1236 N N . ILE A 1 166 ? -5.156 18.028 15.179 1.00 90.38 166 ILE A N 1
ATOM 1237 C CA . ILE A 1 166 ? -5.615 17.554 16.491 1.00 90.38 166 ILE A CA 1
ATOM 1238 C C . ILE A 1 166 ? -4.425 17.184 17.386 1.00 90.38 166 ILE A C 1
ATOM 1240 O O . ILE A 1 166 ? -4.385 17.604 18.539 1.00 90.38 166 ILE A O 1
ATOM 1244 N N . ALA A 1 167 ? -3.439 16.455 16.858 1.00 86.00 167 ALA A N 1
ATOM 1245 C CA . ALA A 1 167 ? -2.236 16.094 17.604 1.00 86.00 167 ALA A CA 1
ATOM 1246 C C . ALA A 1 167 ? -1.431 17.327 18.043 1.00 86.00 167 ALA A C 1
ATOM 1248 O O . ALA A 1 167 ? -0.976 17.388 19.183 1.00 86.00 167 ALA A O 1
ATOM 1249 N N . GLN A 1 168 ? -1.294 18.335 17.177 1.00 88.12 168 GLN A N 1
ATOM 1250 C CA . GLN A 1 168 ? -0.620 19.589 17.525 1.00 88.12 168 GLN A CA 1
ATOM 1251 C C . GLN A 1 168 ? -1.378 20.373 18.604 1.00 88.12 168 GLN A C 1
ATOM 1253 O O . GLN A 1 168 ? -0.757 20.871 19.540 1.00 88.12 168 GLN A O 1
ATOM 1258 N N . LEU A 1 169 ? -2.709 20.455 18.511 1.00 96.56 169 LEU A N 1
ATOM 1259 C CA . LEU A 1 169 ? -3.543 21.107 19.525 1.00 96.56 169 LEU A CA 1
ATOM 1260 C C . LEU A 1 169 ? -3.423 20.418 20.886 1.00 96.56 169 LEU A C 1
ATOM 1262 O O . LEU A 1 169 ? -3.263 21.097 21.899 1.00 96.56 169 LEU A O 1
ATOM 1266 N N . GLU A 1 170 ? -3.466 19.088 20.903 1.00 94.00 170 GLU A N 1
ATOM 1267 C CA . GLU A 1 170 ? -3.312 18.268 22.105 1.00 94.00 170 GLU A CA 1
ATOM 1268 C C . GLU A 1 170 ? -1.947 18.508 22.768 1.00 94.00 170 GLU A C 1
ATOM 1270 O O . GLU A 1 170 ? -1.880 18.896 23.932 1.00 94.00 170 GLU A O 1
ATOM 1275 N N . LEU A 1 171 ? -0.852 18.367 22.011 1.00 92.44 171 LEU A N 1
ATOM 1276 C CA . LEU A 1 171 ? 0.506 18.584 22.521 1.00 92.44 171 LEU A CA 1
ATOM 1277 C C . LEU A 1 171 ? 0.715 20.014 23.028 1.00 92.44 171 LEU A C 1
ATOM 1279 O O . LEU A 1 171 ? 1.334 20.221 24.071 1.00 92.44 171 LEU A O 1
ATOM 1283 N N . TRP A 1 172 ? 0.199 21.009 22.304 1.00 97.50 172 TRP A N 1
ATOM 1284 C CA . TRP A 1 172 ? 0.346 22.410 22.683 1.00 97.50 172 TRP A CA 1
ATOM 1285 C C . TRP A 1 172 ? -0.449 22.766 23.941 1.00 97.50 172 TRP A C 1
ATOM 1287 O O . TRP A 1 172 ? 0.039 23.518 24.785 1.00 97.50 172 TRP A O 1
ATOM 1297 N N . THR A 1 173 ? -1.657 22.220 24.079 1.00 97.94 173 THR A N 1
ATOM 1298 C CA . THR A 1 173 ? -2.519 22.439 25.249 1.00 97.94 173 THR A CA 1
ATOM 1299 C C . THR A 1 173 ? -1.926 21.783 26.496 1.00 97.94 173 THR A C 1
ATOM 1301 O O . THR A 1 173 ? -1.947 22.366 27.576 1.00 97.94 173 THR A O 1
ATOM 1304 N N . GLU A 1 174 ? -1.319 20.607 26.338 1.00 97.56 174 GLU A N 1
ATOM 1305 C CA . GLU A 1 174 ? -0.790 19.784 27.431 1.00 97.56 174 GLU A CA 1
ATOM 1306 C C . GLU A 1 174 ? 0.695 20.056 27.741 1.00 97.56 174 GLU A C 1
ATOM 1308 O O . GLU A 1 174 ? 1.306 19.393 28.580 1.00 97.56 174 GLU A O 1
ATOM 1313 N N . LYS A 1 175 ? 1.301 21.065 27.101 1.00 96.75 175 LYS A N 1
ATOM 1314 C CA . LYS A 1 175 ? 2.746 21.351 27.185 1.00 96.75 175 LYS A CA 1
ATOM 1315 C C . LYS A 1 175 ? 3.284 21.585 28.603 1.00 96.75 175 LYS A C 1
ATOM 1317 O O . LYS A 1 175 ? 4.482 21.447 28.827 1.00 96.75 175 LYS A O 1
ATOM 1322 N N . SER A 1 176 ? 2.421 21.968 29.545 1.00 97.94 176 SER A N 1
ATOM 1323 C CA . SER A 1 176 ? 2.788 22.275 30.936 1.00 97.94 176 SER A CA 1
ATOM 1324 C C . SER A 1 176 ? 2.157 21.328 31.958 1.00 97.94 176 SER A C 1
ATOM 1326 O O . SER A 1 176 ? 2.368 21.511 33.152 1.00 97.94 176 SER A O 1
ATOM 1328 N N . THR A 1 177 ? 1.379 20.332 31.523 1.00 97.62 177 THR A N 1
ATOM 1329 C CA . THR A 1 177 ? 0.618 19.459 32.435 1.00 97.62 177 THR A CA 1
ATOM 1330 C C . THR A 1 177 ? 1.393 18.213 32.852 1.00 97.62 177 THR A C 1
ATOM 1332 O O . THR A 1 177 ? 1.021 17.552 33.816 1.00 97.62 177 THR A O 1
ATOM 1335 N N . GLY A 1 178 ? 2.471 17.878 32.135 1.00 96.38 178 GLY A N 1
ATOM 1336 C CA . GLY A 1 178 ? 3.227 16.643 32.355 1.00 96.38 178 GLY A CA 1
ATOM 1337 C C . GLY A 1 178 ? 2.514 15.383 31.852 1.00 96.38 178 GLY A C 1
ATOM 1338 O O . GLY A 1 178 ? 2.974 14.283 32.137 1.00 96.38 178 GLY A O 1
ATOM 1339 N N . LYS A 1 179 ? 1.417 15.523 31.091 1.00 96.50 179 LYS A N 1
ATOM 1340 C CA . LYS A 1 179 ? 0.628 14.397 30.562 1.00 96.50 179 LYS A CA 1
ATOM 1341 C C . LYS A 1 179 ? 1.425 13.460 29.650 1.00 96.50 179 LYS A C 1
ATOM 1343 O O . LYS A 1 179 ? 1.185 12.256 29.663 1.00 96.50 179 LYS A O 1
ATOM 1348 N N . TYR A 1 180 ? 2.350 14.003 28.856 1.00 95.06 180 TYR A N 1
ATOM 1349 C CA . TYR A 1 180 ? 3.122 13.247 27.870 1.00 95.06 180 TYR A CA 1
ATOM 1350 C C . TYR A 1 180 ? 4.603 13.158 28.248 1.00 95.06 180 TYR A C 1
ATOM 1352 O O . TYR A 1 180 ? 5.317 14.158 28.292 1.00 95.06 180 TYR A O 1
ATOM 1360 N N . GLU A 1 181 ? 5.080 11.932 28.462 1.00 96.31 181 GLU A N 1
ATOM 1361 C CA . GLU A 1 181 ? 6.513 11.622 28.543 1.00 96.31 181 GLU A CA 1
ATOM 1362 C C . GLU A 1 181 ? 7.169 11.571 27.147 1.00 96.31 181 GLU A C 1
ATOM 1364 O O . GLU A 1 181 ? 6.495 11.627 26.120 1.00 96.31 181 GLU A O 1
ATOM 1369 N N . LYS A 1 182 ? 8.492 11.366 27.083 1.00 94.38 182 LYS A N 1
ATOM 1370 C CA . LYS A 1 182 ? 9.245 11.136 25.832 1.00 94.38 182 LYS A CA 1
ATOM 1371 C C . LYS A 1 182 ? 9.004 9.722 25.271 1.00 94.38 182 LYS A C 1
ATOM 1373 O O . LYS A 1 182 ? 9.918 8.905 25.209 1.00 94.38 182 LYS A O 1
ATOM 1378 N N . LYS A 1 183 ? 7.755 9.428 24.911 1.00 90.50 183 LYS A N 1
ATOM 1379 C CA . LYS A 1 183 ? 7.272 8.157 24.347 1.00 90.50 183 LYS A CA 1
ATOM 1380 C C . LYS A 1 183 ? 6.427 8.429 23.099 1.00 90.50 183 LYS A C 1
ATOM 1382 O O . LYS A 1 183 ? 6.053 9.568 22.831 1.00 90.50 183 LYS A O 1
ATOM 1387 N N . VAL A 1 184 ? 6.127 7.381 22.338 1.00 76.69 184 VAL A N 1
ATOM 1388 C CA . VAL A 1 184 ? 5.205 7.456 21.196 1.00 76.69 184 VAL A CA 1
ATOM 1389 C C . VAL A 1 184 ? 3.780 7.227 21.692 1.00 76.69 184 VAL A C 1
ATOM 1391 O O . VAL A 1 184 ? 3.523 6.264 22.410 1.00 76.69 184 VAL A O 1
ATOM 1394 N N . TYR A 1 185 ? 2.862 8.103 21.289 1.00 83.88 185 TYR A N 1
ATOM 1395 C CA . TYR A 1 185 ? 1.441 8.022 21.621 1.00 83.88 185 TYR A CA 1
ATOM 1396 C C . TYR A 1 185 ? 0.599 8.031 20.347 1.00 83.88 185 TYR A C 1
ATOM 1398 O O . TYR A 1 185 ? 1.020 8.546 19.311 1.00 83.88 185 TYR A O 1
ATOM 1406 N N . VAL A 1 186 ? -0.613 7.490 20.449 1.00 81.38 186 VAL A N 1
ATOM 1407 C CA . VAL A 1 186 ? -1.640 7.549 19.404 1.00 81.38 186 VAL A CA 1
ATOM 1408 C C . VAL A 1 186 ? -2.811 8.399 19.882 1.00 81.38 186 VAL A C 1
ATOM 1410 O O . VAL A 1 186 ? -3.092 8.456 21.082 1.00 81.38 186 VAL A O 1
ATOM 1413 N N . LEU A 1 187 ? -3.506 9.057 18.952 1.00 80.62 187 LEU A N 1
ATOM 1414 C CA . LEU A 1 187 ? -4.706 9.818 19.290 1.00 80.62 187 LEU A CA 1
ATOM 1415 C C . LEU A 1 187 ? -5.804 8.886 19.833 1.00 80.62 187 LEU A C 1
ATOM 1417 O O . LEU A 1 187 ? -5.966 7.765 19.343 1.00 80.62 187 LEU A O 1
ATOM 1421 N N . PRO A 1 188 ? -6.588 9.330 20.830 1.00 87.88 188 PRO A N 1
ATOM 1422 C CA . PRO A 1 188 ? -7.691 8.543 21.353 1.00 87.88 188 PRO A CA 1
ATOM 1423 C C . PRO A 1 188 ? -8.779 8.343 20.293 1.00 87.88 188 PRO A C 1
ATOM 1425 O O . PRO A 1 188 ? -9.090 9.223 19.492 1.00 87.88 188 PRO A O 1
ATOM 1428 N N . LYS A 1 189 ? -9.433 7.184 20.352 1.00 85.06 189 LYS A N 1
ATOM 1429 C CA . LYS A 1 189 ? -10.351 6.707 19.312 1.00 85.06 189 LYS A CA 1
ATOM 1430 C C . LYS A 1 189 ? -11.543 7.619 18.999 1.00 85.06 189 LYS A C 1
ATOM 1432 O O . LYS A 1 189 ? -12.003 7.650 17.864 1.00 85.06 189 LYS A O 1
ATOM 1437 N N . HIS A 1 190 ? -12.041 8.372 19.979 1.00 90.19 190 HIS A N 1
ATOM 1438 C CA . HIS A 1 190 ? -13.129 9.326 19.736 1.00 90.19 190 HIS A CA 1
ATOM 1439 C C . HIS A 1 190 ? -12.702 10.465 18.790 1.00 90.19 190 HIS A C 1
ATOM 1441 O O . HIS A 1 190 ? -13.540 11.008 18.075 1.00 90.19 190 HIS A O 1
ATOM 1447 N N . LEU A 1 191 ? -11.411 10.823 18.755 1.00 89.56 191 LEU A N 1
ATOM 1448 C CA . LEU A 1 191 ? -10.886 11.822 17.822 1.00 89.56 191 LEU A CA 1
ATOM 1449 C C . LEU A 1 191 ? -10.740 11.244 16.416 1.00 89.56 191 LEU A C 1
ATOM 1451 O O . LEU A 1 191 ? -11.069 11.935 15.459 1.00 89.56 191 LEU A O 1
ATOM 1455 N N . ASP A 1 192 ? -10.345 9.979 16.290 1.00 84.44 192 ASP A N 1
ATOM 1456 C CA . ASP A 1 192 ? -10.304 9.283 14.999 1.00 84.44 192 ASP A CA 1
ATOM 1457 C C . ASP A 1 192 ? -11.712 9.181 14.373 1.00 84.44 192 ASP A C 1
ATOM 1459 O O . ASP A 1 192 ? -11.949 9.582 13.231 1.00 84.44 192 ASP A O 1
ATOM 1463 N N . GLU A 1 193 ? -12.711 8.788 15.172 1.00 92.56 193 GLU A N 1
ATOM 1464 C CA . GLU A 1 193 ? -14.119 8.785 14.748 1.00 92.56 193 GLU A CA 1
ATOM 1465 C C . GLU A 1 193 ? -14.635 10.193 14.414 1.00 92.56 193 GLU A C 1
ATOM 1467 O O . GLU A 1 193 ? -15.383 10.359 13.448 1.00 92.56 193 GLU A O 1
ATOM 1472 N N . LYS A 1 194 ? -14.202 11.222 15.157 1.00 95.25 194 LYS A N 1
ATOM 1473 C CA . LYS A 1 194 ? -14.518 12.624 14.851 1.00 95.25 194 LYS A CA 1
ATOM 1474 C C . LYS A 1 194 ? -13.942 13.045 13.501 1.00 95.25 194 LYS A C 1
ATOM 1476 O O . LYS A 1 194 ? -14.648 13.695 12.731 1.00 95.25 194 LYS A O 1
ATOM 1481 N N . VAL A 1 195 ? -12.697 12.674 13.189 1.00 93.19 195 VAL A N 1
ATOM 1482 C CA . VAL A 1 195 ? -12.092 12.950 11.878 1.00 93.19 195 VAL A CA 1
ATOM 1483 C C . VAL A 1 195 ? -12.935 12.320 10.776 1.00 93.19 195 VAL A C 1
ATOM 1485 O O . VAL A 1 195 ? -13.315 13.027 9.844 1.00 93.19 195 VAL A O 1
ATOM 1488 N N . ALA A 1 196 ? -13.309 11.045 10.897 1.00 93.00 196 ALA A N 1
ATOM 1489 C CA . ALA A 1 196 ? -14.182 10.398 9.918 1.00 93.00 196 ALA A CA 1
ATOM 1490 C C . ALA A 1 196 ? -15.535 11.125 9.782 1.00 93.00 196 ALA A C 1
ATOM 1492 O O . ALA A 1 196 ? -15.943 11.467 8.670 1.00 93.00 196 ALA A O 1
ATOM 1493 N N . ALA A 1 197 ? -16.198 11.437 10.901 1.00 96.62 197 ALA A N 1
ATOM 1494 C CA . ALA A 1 197 ? -17.490 12.128 10.931 1.00 96.62 197 ALA A CA 1
ATOM 1495 C C . ALA A 1 197 ? -17.479 13.472 10.183 1.00 96.62 197 ALA A C 1
ATOM 1497 O O . ALA A 1 197 ? -18.409 13.758 9.426 1.00 96.62 197 ALA A O 1
ATOM 1498 N N . LEU A 1 198 ? -16.409 14.264 10.326 1.00 97.56 198 LEU A N 1
ATOM 1499 C CA . LEU A 1 198 ? -16.264 15.563 9.656 1.00 97.56 198 LEU A CA 1
ATOM 1500 C C . LEU A 1 198 ? -16.258 15.463 8.121 1.00 97.56 198 LEU A C 1
ATOM 1502 O O . LEU A 1 198 ? -16.658 16.408 7.442 1.00 97.56 198 LEU A O 1
ATOM 1506 N N . HIS A 1 199 ? -15.840 14.326 7.560 1.00 97.62 199 HIS A N 1
ATOM 1507 C CA . HIS A 1 199 ? -15.707 14.149 6.112 1.00 97.62 199 HIS A CA 1
ATOM 1508 C C . HIS A 1 199 ? -16.970 13.569 5.452 1.00 97.62 199 HIS A C 1
ATOM 1510 O O . HIS A 1 199 ? -17.169 13.734 4.246 1.00 97.62 199 HIS A O 1
ATOM 1516 N N . LEU A 1 200 ? -17.856 12.928 6.222 1.00 95.75 200 LEU A N 1
ATOM 1517 C CA . LEU A 1 200 ? -19.018 12.193 5.701 1.00 95.75 200 LEU A CA 1
ATOM 1518 C C . LEU A 1 200 ? -20.041 13.099 5.006 1.00 95.75 200 LEU A C 1
ATOM 1520 O O . LEU A 1 200 ? -20.569 12.738 3.952 1.00 95.75 200 LEU A O 1
ATOM 1524 N N . VAL A 1 201 ? -20.250 14.312 5.528 1.00 95.94 201 VAL A N 1
ATOM 1525 C CA . VAL A 1 201 ? -21.172 15.303 4.943 1.00 95.94 201 VAL A CA 1
ATOM 1526 C C . VAL A 1 201 ? -20.775 15.651 3.507 1.00 95.94 201 VAL A C 1
ATOM 1528 O O . VAL A 1 201 ? -21.629 15.719 2.625 1.00 95.94 201 VAL A O 1
ATOM 1531 N N . LYS A 1 202 ? -19.472 15.801 3.233 1.00 96.31 202 LYS A N 1
ATOM 1532 C CA . LYS A 1 202 ? -18.966 16.147 1.895 1.00 96.31 202 LYS A CA 1
ATOM 1533 C C . LYS A 1 202 ? -19.206 15.042 0.858 1.00 96.31 202 LYS A C 1
ATOM 1535 O O . LYS A 1 202 ? -19.249 15.343 -0.339 1.00 96.31 202 LYS A O 1
ATOM 1540 N N . LEU A 1 203 ? -19.349 13.797 1.314 1.00 96.06 203 LEU A N 1
ATOM 1541 C CA . LEU A 1 203 ? -19.644 12.618 0.495 1.00 96.06 203 LEU A CA 1
ATOM 1542 C C . LEU A 1 203 ? -21.144 12.284 0.444 1.00 96.06 203 LEU A C 1
ATOM 1544 O O . LEU A 1 203 ? -21.524 11.300 -0.182 1.00 96.06 203 LEU A O 1
ATOM 1548 N N . GLY A 1 204 ? -22.001 13.075 1.101 1.00 95.44 204 GLY A N 1
ATOM 1549 C CA . GLY A 1 204 ? -23.444 12.828 1.158 1.00 95.44 204 GLY A CA 1
ATOM 1550 C C . GLY A 1 204 ? -23.843 11.617 2.008 1.00 95.44 204 GLY A C 1
ATOM 1551 O O . GLY A 1 204 ? -24.994 11.182 1.948 1.00 95.44 204 GLY A O 1
ATOM 1552 N N . ALA A 1 205 ? -22.920 11.069 2.805 1.00 96.81 205 ALA A N 1
ATOM 1553 C CA . ALA A 1 205 ? -23.199 9.935 3.672 1.00 96.81 205 ALA A CA 1
ATOM 1554 C C . ALA A 1 205 ? -24.063 10.373 4.865 1.00 96.81 205 ALA A C 1
ATOM 1556 O O . ALA A 1 205 ? -23.742 11.331 5.569 1.00 96.81 205 ALA A O 1
ATOM 1557 N N . LYS A 1 206 ? -25.160 9.648 5.109 1.00 96.69 206 LYS A N 1
ATOM 1558 C CA . LYS A 1 206 ? -26.047 9.846 6.263 1.00 96.69 206 LYS A CA 1
ATOM 1559 C C . LYS A 1 206 ? -25.862 8.693 7.239 1.00 96.69 206 LYS A C 1
ATOM 1561 O O . LYS A 1 206 ? -26.079 7.540 6.874 1.00 96.69 206 LYS A O 1
ATOM 1566 N N . LEU A 1 207 ? -25.450 8.997 8.466 1.00 96.31 207 LEU A N 1
ATOM 1567 C CA . LEU A 1 207 ? -25.178 7.971 9.471 1.00 96.31 207 LEU A CA 1
ATOM 1568 C C . LEU A 1 207 ? -26.470 7.518 10.145 1.00 96.31 207 LEU A C 1
ATOM 1570 O O . LEU A 1 207 ? -27.321 8.331 10.500 1.00 96.31 207 LEU A O 1
ATOM 1574 N N . THR A 1 208 ? -26.589 6.206 10.346 1.00 96.81 208 THR A N 1
ATOM 1575 C CA . THR A 1 208 ? -27.626 5.639 11.212 1.00 96.81 208 THR A CA 1
ATOM 1576 C C . THR A 1 208 ? -27.295 5.984 12.659 1.00 96.81 208 THR A C 1
ATOM 1578 O O . THR A 1 208 ? -26.156 5.802 13.087 1.00 96.81 208 THR A O 1
ATOM 1581 N N . LYS A 1 209 ? -28.287 6.466 13.412 1.00 97.06 209 LYS A N 1
ATOM 1582 C CA . LYS A 1 209 ? -28.148 6.733 14.844 1.00 97.06 209 LYS A CA 1
ATOM 1583 C C . LYS A 1 209 ? -28.654 5.532 15.636 1.00 97.06 209 LYS A C 1
ATOM 1585 O O . LYS A 1 209 ? -29.781 5.095 15.414 1.00 97.06 209 LYS A O 1
ATOM 1590 N N . LEU A 1 210 ? -27.827 5.014 16.544 1.00 93.69 210 LEU A N 1
ATOM 1591 C CA . LEU A 1 210 ? -28.236 3.935 17.442 1.00 93.69 210 LEU A CA 1
ATOM 1592 C C . LEU A 1 210 ? -29.359 4.425 18.361 1.00 93.69 210 LEU A C 1
ATOM 1594 O O . LEU A 1 210 ? -29.279 5.521 18.924 1.00 93.69 210 LEU A O 1
ATOM 1598 N N . THR A 1 211 ? -30.384 3.599 18.552 1.00 97.25 211 THR A N 1
ATOM 1599 C CA . THR A 1 211 ? -31.266 3.750 19.713 1.00 97.25 211 THR A CA 1
ATOM 1600 C C . THR A 1 211 ? -30.496 3.390 20.984 1.00 97.25 211 THR A C 1
ATOM 1602 O O . THR A 1 211 ? -29.460 2.722 20.934 1.00 97.25 211 THR A O 1
ATOM 1605 N N . LYS A 1 212 ? -31.005 3.810 22.147 1.00 96.00 212 LYS A N 1
ATOM 1606 C CA . LYS A 1 212 ? -30.402 3.447 23.436 1.00 96.00 212 LYS A CA 1
ATOM 1607 C C . LYS A 1 212 ? -30.289 1.926 23.601 1.00 96.00 212 LYS A C 1
ATOM 1609 O O . LYS A 1 212 ? -29.213 1.437 23.917 1.00 96.00 212 LYS A O 1
ATOM 1614 N N . ASP A 1 213 ? -31.358 1.210 23.266 1.00 93.12 213 ASP A N 1
ATOM 1615 C CA . ASP A 1 213 ? -31.423 -0.253 23.317 1.00 93.12 213 ASP A CA 1
ATOM 1616 C C . ASP A 1 213 ? -30.370 -0.925 22.413 1.00 93.12 213 ASP A C 1
ATOM 1618 O O . ASP A 1 213 ? -29.623 -1.794 22.855 1.00 93.12 213 ASP A O 1
ATOM 1622 N N . GLN A 1 214 ? -30.206 -0.449 21.171 1.00 87.38 214 GLN A N 1
ATOM 1623 C CA . GLN A 1 214 ? -29.172 -0.957 20.260 1.00 87.38 214 GLN A CA 1
ATOM 1624 C C . GLN A 1 214 ? -27.753 -0.709 20.785 1.00 87.38 214 GLN A C 1
ATOM 1626 O O . GLN A 1 214 ? -26.887 -1.575 20.647 1.00 87.38 214 GLN A O 1
ATOM 1631 N N . ALA A 1 215 ? -27.501 0.474 21.354 1.00 88.88 215 ALA A N 1
ATOM 1632 C CA . ALA A 1 215 ? -26.193 0.830 21.895 1.00 88.88 215 ALA A CA 1
ATOM 1633 C C . ALA A 1 215 ? -25.843 -0.050 23.105 1.00 88.88 215 ALA A C 1
ATOM 1635 O O . ALA A 1 215 ? -24.738 -0.592 23.170 1.00 88.88 215 ALA A O 1
ATOM 1636 N N . ASP A 1 216 ? -26.808 -0.262 24.003 1.00 80.62 216 ASP A N 1
ATOM 1637 C CA . ASP A 1 216 ? -26.660 -1.123 25.177 1.00 80.62 216 ASP A CA 1
ATOM 1638 C C . ASP A 1 216 ? -26.427 -2.586 24.766 1.00 80.62 216 ASP A C 1
ATOM 1640 O O . ASP A 1 216 ? -25.509 -3.233 25.278 1.00 80.62 216 ASP A O 1
ATOM 1644 N N . TYR A 1 217 ? -27.157 -3.071 23.754 1.00 77.31 217 TYR A N 1
ATOM 1645 C CA . TYR A 1 217 ? -27.017 -4.421 23.201 1.00 77.31 217 TYR A CA 1
ATOM 1646 C C . TYR A 1 217 ? -25.600 -4.724 22.688 1.00 77.31 217 TYR A C 1
ATOM 1648 O O . TYR A 1 217 ? -25.062 -5.804 22.933 1.00 77.31 217 TYR A O 1
ATOM 1656 N N . ILE A 1 218 ? -24.958 -3.775 21.994 1.00 78.31 218 ILE A N 1
ATOM 1657 C CA . ILE A 1 218 ? -23.554 -3.921 21.569 1.00 78.31 218 ILE A 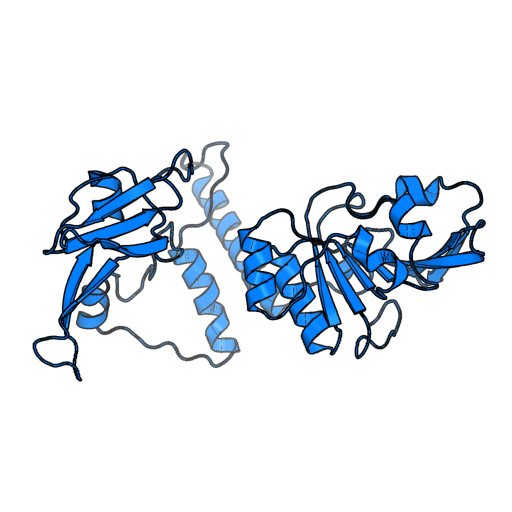CA 1
ATOM 1658 C C . ILE A 1 218 ? -22.557 -3.309 22.560 1.00 78.31 218 ILE A C 1
ATOM 1660 O O . ILE A 1 218 ? -21.372 -3.236 22.239 1.00 78.31 218 ILE A O 1
ATOM 1664 N N . SER A 1 219 ? -23.002 -2.883 23.742 1.00 82.19 219 SER A N 1
ATOM 1665 C CA . SER A 1 219 ? -22.167 -2.319 24.807 1.00 82.19 219 SER A CA 1
ATOM 1666 C C . SER A 1 219 ? -21.296 -1.135 24.356 1.00 82.19 219 SER A C 1
ATOM 1668 O O . SER A 1 219 ? -20.088 -1.116 24.595 1.00 82.19 219 SER A O 1
ATOM 1670 N N . VAL A 1 220 ? -21.893 -0.150 23.678 1.00 84.94 220 VAL A N 1
ATOM 1671 C CA . VAL A 1 220 ? -21.223 1.108 23.293 1.00 84.94 220 VAL A CA 1
ATOM 1672 C C . VAL A 1 220 ? -22.081 2.323 23.664 1.00 84.94 220 VAL A C 1
ATOM 1674 O O . VAL A 1 220 ? -23.307 2.222 23.668 1.00 84.94 220 VAL A O 1
ATOM 1677 N N . PRO A 1 221 ? -21.486 3.498 23.941 1.00 91.44 221 PRO A N 1
ATOM 1678 C CA . PRO A 1 221 ? -22.253 4.737 24.043 1.00 91.44 221 PRO A CA 1
ATOM 1679 C C . PRO A 1 221 ? -22.899 5.098 22.698 1.00 91.44 221 PRO A C 1
ATOM 1681 O O . PRO A 1 221 ? -22.336 4.809 21.642 1.00 91.44 221 PRO A O 1
ATOM 1684 N N . ILE A 1 222 ? -24.040 5.797 22.728 1.00 94.31 222 ILE A N 1
ATOM 1685 C CA . ILE A 1 222 ? -24.729 6.267 21.507 1.00 94.31 222 ILE A CA 1
ATOM 1686 C C . ILE A 1 222 ? -23.811 7.149 20.647 1.00 94.31 222 ILE A C 1
ATOM 1688 O O . ILE A 1 222 ? -23.884 7.077 19.428 1.00 94.31 222 ILE A O 1
ATOM 1692 N N . GLU A 1 223 ? -22.935 7.933 21.278 1.00 94.50 223 GLU A N 1
ATOM 1693 C CA . GLU A 1 223 ? -22.000 8.854 20.614 1.00 94.50 223 GLU A CA 1
ATOM 1694 C C . GLU A 1 223 ? -20.592 8.245 20.416 1.00 94.50 223 GLU A C 1
ATOM 1696 O O . GLU A 1 223 ? -19.656 8.940 20.025 1.00 94.50 223 GLU A O 1
ATOM 1701 N N . GLY A 1 224 ? -20.427 6.944 20.686 1.00 92.62 224 GLY A N 1
ATOM 1702 C CA . GLY A 1 224 ? -19.151 6.233 20.596 1.00 92.62 224 GLY A CA 1
ATOM 1703 C C . GLY A 1 224 ? -18.212 6.450 21.800 1.00 92.62 224 GLY A C 1
ATOM 1704 O O . GLY A 1 224 ? -18.608 7.049 22.802 1.00 92.62 224 GLY A O 1
ATOM 1705 N N . PRO A 1 225 ? -16.964 5.936 21.753 1.00 91.94 225 PRO A N 1
ATOM 1706 C CA . PRO A 1 225 ? -16.363 5.170 20.661 1.00 91.94 225 PRO A CA 1
ATOM 1707 C C . PRO A 1 225 ? -17.079 3.858 20.333 1.00 91.94 225 PRO A C 1
ATOM 1709 O O . PRO A 1 225 ? -17.408 3.075 21.220 1.00 91.94 225 PRO A O 1
ATOM 1712 N N . TYR A 1 226 ? -17.262 3.556 19.048 1.00 86.06 226 TYR A N 1
ATOM 1713 C CA . TYR A 1 226 ? -18.096 2.425 18.603 1.00 86.06 226 TYR A CA 1
ATOM 1714 C C . TYR A 1 226 ? -17.378 1.072 18.539 1.00 86.06 226 TYR A C 1
ATOM 1716 O O . TYR A 1 226 ? -17.977 0.065 18.152 1.00 86.06 226 TYR A O 1
ATOM 1724 N N . LYS A 1 227 ? -16.075 1.045 18.827 1.00 75.88 227 LYS A N 1
ATOM 1725 C CA . LYS A 1 227 ? -15.206 -0.147 18.785 1.00 75.88 227 LYS A CA 1
ATOM 1726 C C . LYS A 1 227 ? -14.129 -0.042 19.873 1.00 75.88 227 LYS A C 1
ATOM 1728 O O . LYS A 1 227 ? -13.712 1.081 20.153 1.00 75.88 227 LYS A O 1
ATOM 1733 N N . PRO A 1 228 ? -13.665 -1.160 20.451 1.00 69.56 228 PRO A N 1
ATOM 1734 C CA . PRO A 1 228 ? -12.595 -1.161 21.446 1.00 69.56 228 PRO A CA 1
ATOM 1735 C C . PRO A 1 228 ? -11.222 -0.763 20.858 1.00 69.56 228 PRO A C 1
ATOM 1737 O O . PRO A 1 228 ? -11.045 -0.835 19.641 1.00 69.56 228 PRO A O 1
ATOM 1740 N N . PRO A 1 229 ? -10.238 -0.382 21.700 1.00 56.03 229 PRO A N 1
ATOM 1741 C CA . PRO A 1 229 ? -8.904 0.054 21.260 1.00 56.03 229 PRO A CA 1
ATOM 1742 C C . PRO A 1 229 ? -8.130 -0.983 20.431 1.00 56.03 229 PRO A C 1
ATOM 1744 O O . PRO A 1 229 ? -7.395 -0.616 19.525 1.00 56.03 229 PRO A O 1
ATOM 1747 N N . HIS A 1 230 ? -8.344 -2.276 20.690 1.00 56.59 230 HIS A N 1
ATOM 1748 C CA . HIS A 1 230 ? -7.680 -3.385 19.988 1.00 56.59 230 HIS A CA 1
ATOM 1749 C C . HIS A 1 230 ? -8.494 -3.934 18.804 1.00 56.59 230 HIS A C 1
ATOM 1751 O O . HIS A 1 230 ? -8.277 -5.066 18.375 1.00 56.59 230 HIS A O 1
ATOM 1757 N N . TYR A 1 231 ? -9.497 -3.200 18.307 1.00 56.28 231 TYR A N 1
ATOM 1758 C CA . TYR A 1 231 ? -10.432 -3.750 17.327 1.00 56.28 231 TYR A CA 1
ATOM 1759 C C . TYR A 1 231 ? -9.797 -3.956 15.942 1.00 56.28 231 TYR A C 1
ATOM 1761 O O . TYR A 1 231 ? -9.883 -3.104 15.064 1.00 56.28 231 TYR A O 1
ATOM 1769 N N . ARG A 1 232 ? -9.294 -5.173 15.726 1.00 56.06 232 ARG A N 1
ATOM 1770 C CA . ARG A 1 232 ? -9.814 -6.087 14.698 1.00 56.06 232 ARG A CA 1
ATOM 1771 C C . ARG A 1 232 ? -10.715 -7.079 15.458 1.00 56.06 232 ARG A C 1
ATOM 1773 O O . ARG A 1 232 ? -10.226 -7.772 16.334 1.00 56.06 232 ARG A O 1
ATOM 1780 N N . SER A 1 233 ? -12.035 -7.026 15.265 1.00 55.47 233 SER A N 1
ATOM 1781 C CA . SER A 1 233 ? -13.081 -7.632 16.130 1.00 55.47 233 SER A CA 1
ATOM 1782 C C . SER A 1 233 ? -12.723 -8.883 16.955 1.00 55.47 233 SER A C 1
ATOM 1784 O O . SER A 1 233 ? -12.398 -9.909 16.381 1.00 55.47 233 SER A O 1
ATOM 1786 N N . SER A 1 234 ? -12.885 -8.834 18.290 1.00 66.75 234 SER A N 1
ATOM 1787 C CA . SER A 1 234 ? -12.658 -9.983 19.206 1.00 66.75 234 SER A CA 1
ATOM 1788 C C . SER A 1 234 ? -13.817 -10.266 20.180 1.00 66.75 234 SER A C 1
ATOM 1790 O O . SER A 1 234 ? -13.621 -10.914 21.203 1.00 66.75 234 SER A O 1
ATOM 1792 N N . ARG A 1 235 ? -15.023 -9.742 19.917 1.00 81.88 235 ARG A N 1
ATOM 1793 C CA . ARG A 1 235 ? -16.228 -10.087 20.697 1.00 81.88 235 ARG A CA 1
ATOM 1794 C C . ARG A 1 235 ? -16.772 -11.431 20.227 1.00 81.88 235 ARG A C 1
ATOM 1796 O O . ARG A 1 235 ? -16.908 -11.618 19.020 1.00 81.88 235 ARG A O 1
ATOM 1803 N N . VAL A 1 236 ? -17.153 -12.305 21.159 1.00 83.81 236 VAL A N 1
ATOM 1804 C CA . VAL A 1 236 ? -17.910 -13.523 20.830 1.00 83.81 236 VAL A CA 1
ATOM 1805 C C . VAL A 1 236 ? -19.376 -13.268 21.138 1.00 83.81 236 VAL A C 1
ATOM 1807 O O . VAL A 1 236 ? -19.750 -13.069 22.294 1.00 83.81 236 VAL A O 1
ATOM 1810 N N . TYR A 1 237 ? -20.194 -13.259 20.092 1.00 85.94 237 TYR A N 1
ATOM 1811 C CA . TYR A 1 237 ? -21.644 -13.186 20.210 1.00 85.94 237 TYR A CA 1
ATOM 1812 C C . TYR A 1 237 ? -22.204 -14.599 20.154 1.00 85.94 237 TYR A C 1
ATOM 1814 O O . TYR A 1 237 ? -22.032 -15.298 19.157 1.00 85.94 237 TYR A O 1
ATOM 1822 N N . VAL A 1 238 ? -22.877 -15.008 21.222 1.00 87.75 238 VAL A N 1
ATOM 1823 C CA . VAL A 1 238 ? -23.614 -16.264 21.279 1.00 87.75 238 VAL A CA 1
ATOM 1824 C C . VAL A 1 238 ? -25.073 -15.953 21.013 1.00 87.75 238 VAL A C 1
ATOM 1826 O O . VAL A 1 238 ? -25.696 -15.161 21.724 1.00 87.75 238 VAL A O 1
ATOM 1829 N N . ILE A 1 239 ? -25.606 -16.570 19.970 1.00 89.00 239 ILE A N 1
ATOM 1830 C CA . ILE A 1 239 ? -26.942 -16.297 19.464 1.00 89.00 239 ILE A CA 1
ATOM 1831 C C . ILE A 1 239 ? -27.797 -17.551 19.651 1.00 89.00 239 ILE A C 1
ATOM 1833 O O . ILE A 1 239 ? -27.437 -18.627 19.178 1.00 89.00 239 ILE A O 1
ATOM 1837 N N . ASP A 1 240 ? -28.934 -17.399 20.328 1.00 87.62 24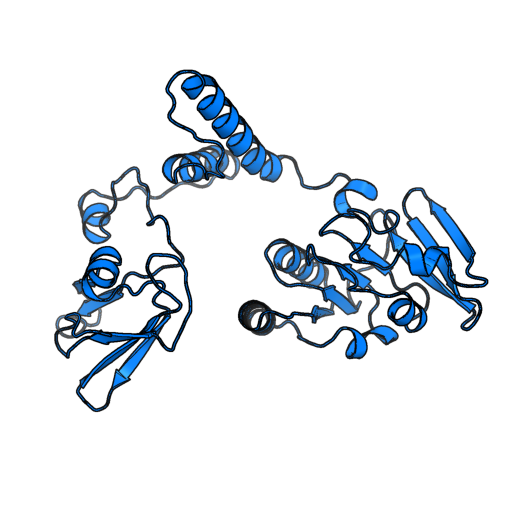0 ASP A N 1
ATOM 1838 C CA . ASP A 1 240 ? -29.963 -18.430 20.450 1.00 87.62 240 ASP A CA 1
ATOM 1839 C C . ASP A 1 240 ? -30.812 -18.437 19.174 1.00 87.62 240 ASP A C 1
ATOM 1841 O O . ASP A 1 240 ? -31.522 -17.476 18.860 1.00 87.62 240 ASP A O 1
ATOM 1845 N N . THR A 1 241 ? -30.710 -19.538 18.434 1.00 90.75 241 THR A N 1
ATOM 1846 C CA . THR A 1 241 ? -31.507 -19.812 17.233 1.00 90.75 241 THR A CA 1
ATOM 1847 C C . THR A 1 241 ? -32.610 -20.840 17.489 1.00 90.75 241 THR A C 1
ATOM 1849 O O . THR A 1 241 ? -33.450 -21.050 16.619 1.00 90.75 241 THR A O 1
ATOM 1852 N N . GLN A 1 242 ? -32.650 -21.465 18.671 1.00 88.44 242 GLN A N 1
ATOM 1853 C CA . GLN A 1 242 ? -33.573 -22.554 18.985 1.00 88.44 242 GLN A CA 1
ATOM 1854 C C . GLN A 1 242 ? -35.002 -22.039 19.177 1.00 88.44 242 GLN A C 1
ATOM 1856 O O . GLN A 1 242 ? -35.951 -22.674 18.722 1.00 88.44 242 GLN A O 1
ATOM 1861 N N . LYS A 1 243 ? -35.164 -20.872 19.815 1.00 86.69 243 LYS A N 1
ATOM 1862 C CA . LYS A 1 243 ? -36.491 -20.286 20.083 1.00 86.69 243 LYS A CA 1
ATOM 1863 C C . LYS A 1 243 ? -37.200 -19.814 18.819 1.00 86.69 243 LYS A C 1
ATOM 1865 O O . LYS A 1 243 ? -38.388 -20.067 18.639 1.00 86.69 243 LYS A O 1
ATOM 1870 N N . ASN A 1 244 ? -36.483 -19.097 17.959 1.00 87.44 244 ASN A N 1
ATOM 1871 C CA . ASN A 1 244 ? -37.002 -18.636 16.680 1.00 87.44 244 ASN A CA 1
ATOM 1872 C C . ASN A 1 244 ? -35.854 -18.514 15.668 1.00 87.44 244 ASN A C 1
ATOM 1874 O O . ASN A 1 244 ? -35.182 -17.483 15.628 1.00 87.44 244 ASN A O 1
ATOM 1878 N N . PRO A 1 245 ? -35.656 -19.516 14.796 1.00 87.06 245 PRO A N 1
ATOM 1879 C CA . PRO A 1 245 ? -34.593 -19.480 13.793 1.00 87.06 245 PRO A CA 1
ATOM 1880 C C . PRO A 1 245 ? -34.684 -18.288 12.828 1.00 87.06 245 PRO A C 1
ATOM 1882 O O . PRO A 1 245 ? -33.680 -17.887 12.249 1.00 87.06 245 PRO A O 1
ATOM 1885 N N . LYS A 1 246 ? -35.882 -17.712 12.644 1.00 86.19 246 LYS A N 1
ATOM 1886 C CA . LYS A 1 246 ? -36.109 -16.537 11.786 1.00 86.19 246 LYS A CA 1
ATOM 1887 C C . LYS A 1 246 ? -35.927 -15.205 12.519 1.00 86.19 246 LYS A C 1
ATOM 1889 O O . LYS A 1 246 ? -35.849 -14.171 11.864 1.00 86.19 246 LYS A O 1
ATOM 1894 N N . ALA A 1 247 ? -35.871 -15.223 13.849 1.00 83.75 247 ALA A N 1
ATOM 1895 C CA . ALA A 1 247 ? -35.623 -14.056 14.691 1.00 83.75 247 ALA A CA 1
ATOM 1896 C C . ALA A 1 247 ? -34.692 -14.450 15.853 1.00 83.75 247 ALA A C 1
ATOM 1898 O O . ALA A 1 247 ? -35.139 -14.540 16.999 1.00 83.75 247 ALA A O 1
ATOM 1899 N N . PRO A 1 248 ? -33.414 -14.743 15.553 1.00 86.50 248 PRO A N 1
ATOM 1900 C CA . PRO A 1 248 ? -32.446 -15.123 16.566 1.00 86.50 248 PRO A CA 1
ATOM 1901 C C . PRO A 1 248 ? -32.306 -14.047 17.644 1.00 86.50 248 PRO A C 1
ATOM 1903 O O . PRO A 1 248 ? -32.266 -12.852 17.344 1.00 86.50 248 PRO A O 1
ATOM 1906 N N . SER A 1 249 ? -32.183 -14.477 18.896 1.00 85.31 249 SER A N 1
ATOM 1907 C CA . SER A 1 249 ? -31.975 -13.581 20.035 1.00 85.31 249 SER A CA 1
ATOM 1908 C C . SER A 1 249 ? -30.567 -13.726 20.587 1.00 85.31 249 SER A C 1
ATOM 1910 O O . SER A 1 249 ? -30.005 -14.820 20.598 1.00 85.31 249 SER A O 1
ATOM 1912 N N . LEU A 1 250 ? -29.994 -12.639 21.094 1.00 84.62 250 LEU A N 1
ATOM 1913 C CA . LEU A 1 250 ? -28.728 -12.712 21.813 1.00 84.62 250 LEU A CA 1
ATOM 1914 C C . LEU A 1 250 ? -28.889 -13.542 23.079 1.00 84.62 250 LEU A C 1
ATOM 1916 O O . LEU A 1 250 ? -29.691 -13.203 23.945 1.00 84.62 250 LEU A O 1
ATOM 1920 N N . TYR A 1 251 ? -28.102 -14.604 23.185 1.00 87.56 251 TYR A N 1
ATOM 1921 C CA . TYR A 1 251 ? -28.011 -15.384 24.408 1.00 87.56 251 TYR A CA 1
ATOM 1922 C C . TYR A 1 251 ? -26.974 -14.777 25.351 1.00 87.56 251 TYR A C 1
ATOM 1924 O O . TYR A 1 251 ? -27.235 -14.573 26.534 1.00 87.56 251 TYR A O 1
ATOM 1932 N N . LYS A 1 252 ? -25.782 -14.476 24.819 1.00 88.31 252 LYS A N 1
ATOM 1933 C CA . LYS A 1 252 ? -24.641 -14.021 25.615 1.00 88.31 252 LYS A CA 1
ATOM 1934 C C . LYS A 1 252 ? -23.631 -13.275 24.756 1.00 88.31 252 LYS A C 1
ATOM 1936 O O . LYS A 1 252 ? -23.431 -13.604 23.589 1.00 88.31 252 LYS A O 1
ATOM 1941 N N . VAL A 1 253 ? -22.945 -12.307 25.350 1.00 86.44 253 VAL A N 1
ATOM 1942 C CA . VAL A 1 253 ? -21.761 -11.676 24.755 1.00 86.44 253 VAL A CA 1
ATOM 1943 C C . VAL A 1 253 ? -20.592 -11.944 25.676 1.00 86.44 253 VAL A C 1
ATOM 1945 O O . VAL A 1 253 ? -20.640 -11.577 26.848 1.00 86.44 253 VAL A O 1
ATOM 1948 N N . LEU A 1 254 ? -19.535 -12.557 25.150 1.00 86.50 254 LEU A N 1
ATOM 1949 C CA . LEU A 1 254 ? -18.259 -12.577 25.849 1.00 86.50 254 LEU A CA 1
ATOM 1950 C C . LEU A 1 254 ? -17.489 -11.317 25.479 1.00 86.50 254 LEU A C 1
ATOM 1952 O O . LEU A 1 254 ? -17.123 -11.110 24.314 1.00 86.50 254 LEU A O 1
ATOM 1956 N N . GLN A 1 255 ? -17.264 -10.465 26.478 1.00 84.25 255 GLN A N 1
ATOM 1957 C CA . GLN A 1 255 ? -16.509 -9.242 26.275 1.00 84.25 255 GLN A CA 1
ATOM 1958 C C . GLN A 1 255 ? -15.011 -9.566 26.193 1.00 84.25 255 GLN A C 1
ATOM 1960 O O . GLN A 1 255 ? -14.512 -10.380 26.974 1.00 84.25 255 GLN A O 1
ATOM 1965 N N . PRO A 1 256 ? -14.252 -8.893 25.308 1.00 80.50 256 PRO A N 1
ATOM 1966 C CA . PRO A 1 256 ? -12.811 -9.090 25.205 1.00 80.50 256 PRO A CA 1
ATOM 1967 C C . PRO A 1 256 ? -12.101 -8.851 26.539 1.00 80.50 256 PRO A C 1
ATOM 1969 O O . PRO A 1 256 ? -11.148 -9.550 26.855 1.00 80.50 256 PRO A O 1
ATOM 1972 N N . VAL A 1 257 ? -12.591 -7.898 27.344 1.00 79.06 257 VAL A N 1
ATOM 1973 C CA . VAL A 1 257 ? -12.025 -7.593 28.665 1.00 79.06 257 VAL A CA 1
ATOM 1974 C C . VAL A 1 257 ? -12.130 -8.773 29.631 1.00 79.06 257 VAL A C 1
ATOM 1976 O O . VAL A 1 257 ? -11.183 -9.023 30.369 1.00 79.06 257 VAL A O 1
ATOM 1979 N N . ASP A 1 258 ? -13.223 -9.538 29.592 1.00 84.19 258 ASP A N 1
ATOM 1980 C CA . ASP A 1 258 ? -13.412 -10.698 30.468 1.00 84.19 258 ASP A CA 1
ATOM 1981 C C . ASP A 1 258 ? -12.490 -11.847 30.056 1.00 84.19 258 ASP A C 1
ATOM 1983 O O . ASP A 1 258 ? -11.886 -12.506 30.903 1.00 84.19 258 ASP A O 1
ATOM 1987 N N . ILE A 1 259 ? -12.326 -12.040 28.744 1.00 85.19 259 ILE A N 1
ATOM 1988 C CA . ILE A 1 259 ? -11.403 -13.021 28.166 1.00 85.19 259 ILE A CA 1
ATOM 1989 C C . ILE A 1 259 ? -9.966 -12.674 28.547 1.00 85.19 259 ILE A C 1
ATOM 1991 O O . ILE A 1 259 ? -9.263 -13.517 29.106 1.00 85.19 259 ILE A O 1
ATOM 1995 N N . ILE A 1 260 ? -9.558 -11.422 28.334 1.00 83.50 260 ILE A N 1
ATOM 1996 C CA . ILE A 1 260 ? -8.231 -10.923 28.698 1.00 83.50 260 ILE A CA 1
ATOM 1997 C C . ILE A 1 260 ? -7.994 -11.081 30.200 1.00 83.50 260 ILE A C 1
ATOM 1999 O O . ILE A 1 260 ? -6.964 -11.608 30.608 1.00 83.50 260 ILE A O 1
ATOM 2003 N N . LYS A 1 261 ? -8.948 -10.667 31.039 1.00 83.44 261 LYS A N 1
ATOM 2004 C CA . LYS A 1 261 ? -8.805 -10.734 32.496 1.00 83.44 261 LYS A CA 1
ATOM 2005 C C . LYS A 1 261 ? -8.677 -12.172 32.994 1.00 83.44 261 LYS A C 1
ATOM 2007 O O . LYS A 1 261 ? -7.917 -12.421 33.924 1.00 83.44 261 LYS A O 1
ATOM 2012 N N . LYS A 1 262 ? -9.418 -13.110 32.397 1.00 85.69 262 LYS A N 1
ATOM 2013 C CA . LYS A 1 262 ? -9.464 -14.504 32.854 1.00 85.69 262 LYS A CA 1
ATOM 2014 C C . LYS A 1 262 ? -8.363 -15.384 32.263 1.00 85.69 262 LYS A C 1
ATOM 2016 O O . LYS A 1 262 ? -7.974 -16.355 32.900 1.00 85.69 262 LYS A O 1
ATOM 2021 N N . THR A 1 263 ? -7.873 -15.073 31.064 1.00 85.88 263 THR A N 1
ATOM 2022 C CA . THR A 1 263 ? -6.959 -15.962 30.316 1.00 85.88 263 THR A CA 1
ATOM 2023 C C . THR A 1 263 ? -5.668 -15.286 29.859 1.00 85.88 263 THR A C 1
ATOM 2025 O O . THR A 1 263 ? -4.745 -15.959 29.406 1.00 85.88 263 THR A O 1
ATOM 2028 N N . GLY A 1 264 ? -5.596 -13.956 29.930 1.00 84.44 264 GLY A N 1
ATOM 2029 C CA . GLY A 1 264 ? -4.530 -13.162 29.321 1.00 84.44 264 GLY A CA 1
ATOM 2030 C C . GLY A 1 264 ? -4.594 -13.100 27.792 1.00 84.44 264 GLY A C 1
ATOM 2031 O O . GLY A 1 264 ? -3.802 -12.374 27.200 1.00 84.44 264 GLY A O 1
ATOM 2032 N N . LEU A 1 265 ? -5.515 -13.825 27.145 1.00 85.19 265 LEU A N 1
ATOM 2033 C CA . LEU A 1 265 ? -5.610 -13.932 25.689 1.00 85.19 265 LEU A CA 1
ATOM 2034 C C . LEU A 1 265 ? -6.361 -12.757 25.066 1.00 85.19 265 LEU A C 1
ATOM 2036 O O . LEU A 1 265 ? -7.331 -12.253 25.629 1.00 85.19 265 LEU A O 1
ATOM 2040 N N . ALA A 1 266 ? -5.943 -12.371 23.864 1.00 81.19 266 ALA A N 1
ATOM 2041 C CA . ALA A 1 266 ? -6.587 -11.361 23.035 1.00 81.19 266 ALA A CA 1
ATOM 2042 C C . ALA A 1 266 ? -6.586 -11.791 21.558 1.00 81.19 266 ALA A C 1
ATOM 2044 O O . ALA A 1 266 ? -6.024 -12.825 21.195 1.00 81.19 266 ALA A O 1
ATOM 2045 N N . TYR A 1 267 ? -7.215 -10.984 20.698 1.00 77.94 267 TYR A N 1
ATOM 2046 C CA . TYR A 1 267 ? -7.236 -11.199 19.245 1.00 77.94 267 TYR A CA 1
ATOM 2047 C C . TYR A 1 267 ? -7.814 -12.566 18.850 1.00 77.94 267 TYR A C 1
ATOM 2049 O O . TYR A 1 267 ? -7.154 -13.368 18.187 1.00 77.94 267 TYR A O 1
ATOM 2057 N N . LEU A 1 268 ? -9.047 -12.843 19.288 1.00 81.25 268 LEU A N 1
ATOM 2058 C CA . LEU A 1 268 ? -9.778 -14.044 18.872 1.00 81.25 268 LEU A CA 1
ATOM 2059 C C . LEU A 1 268 ? -9.866 -14.111 17.346 1.00 81.25 268 LEU A C 1
ATOM 2061 O O . LEU A 1 268 ? -10.104 -13.089 16.701 1.00 81.25 268 LEU A O 1
ATOM 2065 N N . HIS A 1 269 ? -9.709 -15.308 16.793 1.00 80.44 269 HIS A N 1
ATOM 2066 C CA . HIS A 1 269 ? -9.591 -15.510 15.357 1.00 80.44 269 HIS A CA 1
ATOM 2067 C C . HIS A 1 269 ? -10.601 -16.525 14.826 1.00 80.44 269 HIS A C 1
ATOM 2069 O O . HIS A 1 269 ? -11.592 -16.131 14.217 1.00 80.44 269 HIS A O 1
ATOM 2075 N N . THR A 1 270 ? -10.390 -17.820 15.073 1.00 82.06 270 THR A N 1
ATOM 2076 C CA . THR A 1 270 ? -11.244 -18.886 14.528 1.00 82.06 270 THR A CA 1
ATOM 2077 C C . THR A 1 270 ? -11.846 -19.709 15.651 1.00 82.06 270 THR A C 1
ATOM 2079 O O . THR A 1 270 ? -11.116 -20.162 16.526 1.00 82.06 270 THR A O 1
ATOM 2082 N N . SER A 1 271 ? -13.156 -19.949 15.611 1.00 86.06 271 SER A N 1
ATOM 2083 C CA . SER A 1 271 ? -13.832 -20.877 16.518 1.00 86.06 271 SER A CA 1
ATOM 2084 C C . SER A 1 271 ? -14.072 -22.243 15.866 1.00 86.06 271 SER A C 1
ATOM 2086 O O . SER A 1 271 ? -14.387 -22.336 14.682 1.00 86.06 271 SER A O 1
ATOM 2088 N N . HIS A 1 272 ? -13.955 -23.307 16.657 1.00 88.56 272 HIS A N 1
ATOM 2089 C CA . HIS A 1 272 ? -14.284 -24.680 16.291 1.00 88.56 272 HIS A CA 1
ATOM 2090 C C . HIS A 1 272 ? -14.981 -25.390 17.451 1.00 88.56 272 HIS A C 1
ATOM 2092 O O . HIS A 1 272 ? -14.614 -25.217 18.610 1.00 88.56 272 HIS A O 1
ATOM 2098 N N . CYS A 1 273 ? -15.975 -26.218 17.133 1.00 88.31 273 CYS A N 1
ATOM 2099 C CA . CYS A 1 273 ? -16.582 -27.121 18.108 1.00 88.31 273 CYS A CA 1
ATOM 2100 C C . CYS A 1 273 ? -15.680 -28.345 18.294 1.00 88.31 273 CYS A C 1
ATOM 2102 O O . CYS A 1 273 ? -15.197 -28.913 17.313 1.00 88.31 273 CYS A O 1
ATOM 2104 N N . LEU A 1 274 ? -15.465 -28.753 19.540 1.00 86.38 274 LEU A N 1
ATOM 2105 C CA . LEU A 1 274 ? -14.739 -29.968 19.882 1.00 86.38 274 LEU A CA 1
ATOM 2106 C C . LEU A 1 274 ? -15.715 -31.127 20.088 1.00 86.38 274 LEU A C 1
ATOM 2108 O O . LEU A 1 274 ? -16.869 -30.935 20.466 1.00 86.38 274 LEU A O 1
ATOM 2112 N N . ALA A 1 275 ? -15.224 -32.355 19.909 1.00 86.50 275 ALA A N 1
ATOM 2113 C CA . ALA A 1 275 ? -16.006 -33.564 20.175 1.00 86.50 275 ALA A CA 1
ATOM 2114 C C . ALA A 1 275 ? -16.469 -33.673 21.642 1.00 86.50 275 ALA A C 1
ATOM 2116 O O . ALA A 1 275 ? -17.433 -34.375 21.929 1.00 86.50 275 ALA A O 1
ATOM 2117 N N . SER A 1 276 ? -15.810 -32.962 22.564 1.00 86.56 276 SER A N 1
ATOM 2118 C CA . SER A 1 276 ? -16.206 -32.863 23.971 1.00 86.56 276 SER A CA 1
ATOM 2119 C C . SER A 1 276 ? -17.460 -32.013 24.212 1.00 86.56 276 SER A C 1
ATOM 2121 O O . SER A 1 276 ? -17.956 -32.000 25.333 1.00 86.56 276 SER A O 1
ATOM 2123 N N . GLY A 1 277 ? -17.953 -31.283 23.204 1.00 85.00 277 GLY A N 1
ATOM 2124 C CA . GLY A 1 277 ? -19.011 -30.279 23.360 1.00 85.00 277 GLY A CA 1
ATOM 2125 C C . GLY A 1 277 ? -18.500 -28.892 23.768 1.00 85.00 277 GLY A C 1
ATOM 2126 O O . GLY A 1 277 ? -19.273 -27.936 23.755 1.00 85.00 277 GLY A O 1
ATOM 2127 N N . ASP A 1 278 ? -17.205 -28.763 24.071 1.00 91.25 278 ASP A N 1
ATOM 2128 C CA . ASP A 1 278 ? -16.550 -27.470 24.279 1.00 91.25 278 ASP A CA 1
ATOM 2129 C C . ASP A 1 278 ? -16.330 -26.750 22.934 1.00 91.25 278 ASP A C 1
ATOM 2131 O O . ASP A 1 278 ? -16.249 -27.365 21.865 1.00 91.25 278 ASP A O 1
ATOM 2135 N N . ILE A 1 279 ? -16.161 -25.432 22.986 1.00 90.44 279 ILE A N 1
ATOM 2136 C CA . ILE A 1 279 ? -15.794 -24.605 21.835 1.00 90.44 279 ILE A CA 1
ATOM 2137 C C . ILE A 1 279 ? -14.370 -24.111 22.033 1.00 90.44 279 ILE A C 1
ATOM 2139 O O . ILE A 1 279 ? -14.048 -23.461 23.023 1.00 90.44 279 ILE A O 1
ATOM 2143 N N . MET A 1 280 ? -13.517 -24.385 21.058 1.00 90.88 280 MET A N 1
ATOM 2144 C CA . MET A 1 280 ? -12.156 -23.879 21.004 1.00 90.88 280 MET A CA 1
ATOM 2145 C C . MET A 1 280 ? -12.108 -22.646 20.113 1.00 90.88 280 MET A C 1
ATOM 2147 O O . MET A 1 280 ? -12.612 -22.671 18.994 1.00 90.88 280 MET A O 1
ATOM 2151 N N . ILE A 1 281 ? -11.477 -21.576 20.578 1.00 89.50 281 ILE A N 1
ATOM 2152 C CA . ILE A 1 281 ? -11.253 -20.360 19.800 1.00 89.50 281 ILE A CA 1
ATOM 2153 C C . ILE A 1 281 ? -9.752 -20.099 19.737 1.00 89.50 281 ILE A C 1
ATOM 2155 O O . ILE A 1 281 ? -9.111 -19.964 20.772 1.00 89.50 281 ILE A O 1
ATOM 2159 N N . SER A 1 282 ? -9.169 -20.036 18.543 1.00 87.81 282 SER A N 1
ATOM 2160 C CA . SER A 1 282 ? -7.774 -19.629 18.384 1.00 87.81 282 SER A CA 1
ATOM 2161 C C . SER A 1 282 ? -7.614 -18.132 18.654 1.00 87.81 282 SER A C 1
ATOM 2163 O O . SER A 1 282 ? -8.456 -17.320 18.267 1.00 87.81 282 SER A O 1
ATOM 2165 N N . CYS A 1 283 ? -6.521 -17.768 19.317 1.00 85.25 283 CYS A N 1
ATOM 2166 C CA . CYS A 1 283 ? -6.177 -16.400 19.688 1.00 85.25 283 CYS A CA 1
ATOM 2167 C C . CYS A 1 283 ? -4.817 -16.042 19.078 1.00 85.25 283 CYS A C 1
ATOM 2169 O O . CYS A 1 283 ? -3.874 -16.828 19.172 1.00 85.25 283 CYS A O 1
ATOM 2171 N N . LEU A 1 284 ? -4.697 -14.856 18.479 1.00 76.38 284 LEU A N 1
ATOM 2172 C CA . LEU A 1 284 ? -3.455 -14.407 17.834 1.00 76.38 284 LEU A CA 1
ATOM 2173 C C . LEU A 1 284 ? -2.464 -13.727 18.794 1.00 76.38 284 LEU A C 1
ATOM 2175 O O . LEU A 1 284 ? -1.352 -13.416 18.380 1.00 76.38 284 LEU A O 1
ATOM 2179 N N . GLY A 1 285 ? -2.829 -13.489 20.060 1.00 76.69 285 GLY A N 1
ATOM 2180 C CA . GLY A 1 285 ? -1.894 -12.925 21.038 1.00 76.69 285 GLY A CA 1
ATOM 2181 C C . GLY A 1 285 ? -2.436 -12.794 22.464 1.00 76.69 285 GLY A C 1
ATOM 2182 O O . GLY A 1 285 ? -3.465 -13.375 22.809 1.00 76.69 285 GLY A O 1
ATOM 2183 N N . ASP A 1 286 ? -1.720 -12.062 23.322 1.00 79.56 286 ASP A N 1
ATOM 2184 C CA . ASP A 1 286 ? -2.203 -11.580 24.632 1.00 79.56 286 ASP A CA 1
ATOM 2185 C C . ASP A 1 286 ? -2.636 -10.114 24.598 1.00 79.56 286 ASP A C 1
ATOM 2187 O O . ASP A 1 286 ? -2.539 -9.422 23.586 1.00 79.56 286 ASP A O 1
ATOM 2191 N N . LYS A 1 287 ? -3.088 -9.637 25.759 1.00 74.25 287 LYS A N 1
ATOM 2192 C CA . LYS A 1 287 ? -3.355 -8.230 26.065 1.00 74.25 287 LYS A CA 1
ATOM 2193 C C . LYS A 1 287 ? -2.248 -7.255 25.640 1.00 74.25 287 LYS A C 1
ATOM 2195 O O . LYS A 1 287 ? -2.562 -6.099 25.380 1.00 74.25 287 LYS A O 1
ATOM 2200 N N . ASP A 1 288 ? -0.994 -7.702 25.585 1.00 74.62 288 ASP A N 1
ATOM 2201 C CA . ASP A 1 288 ? 0.163 -6.861 25.272 1.00 74.62 288 ASP A CA 1
ATOM 2202 C C . ASP A 1 288 ? 0.546 -6.943 23.783 1.00 74.62 288 ASP A C 1
ATOM 2204 O O . ASP A 1 288 ? 1.435 -6.225 23.337 1.00 74.62 288 ASP A O 1
ATOM 2208 N N . GLY A 1 289 ? -0.149 -7.770 22.991 1.00 66.94 289 GLY A N 1
ATOM 2209 C CA . GLY A 1 289 ? 0.147 -7.952 21.569 1.00 66.94 289 GLY A CA 1
ATOM 2210 C C . GLY A 1 289 ? 1.175 -9.038 21.267 1.00 66.94 289 GLY A C 1
ATOM 2211 O O . GLY A 1 289 ? 1.532 -9.195 20.103 1.00 66.94 289 GLY A O 1
ATOM 2212 N N . ASN A 1 290 ? 1.634 -9.808 22.260 1.00 73.31 290 ASN A N 1
ATOM 2213 C CA . ASN A 1 290 ? 2.636 -10.847 22.031 1.00 73.31 290 ASN A CA 1
ATOM 2214 C C . ASN A 1 290 ? 1.985 -12.148 21.540 1.00 73.31 290 ASN A C 1
ATOM 2216 O O . ASN A 1 290 ? 1.004 -12.626 22.118 1.00 73.31 290 ASN A O 1
ATOM 2220 N N . ALA A 1 291 ? 2.577 -12.757 20.511 1.00 64.94 291 ALA A N 1
ATOM 2221 C CA . ALA A 1 291 ? 2.074 -13.964 19.847 1.00 64.94 291 ALA A CA 1
ATOM 2222 C C . ALA A 1 291 ? 2.808 -15.263 20.255 1.00 64.94 291 ALA A C 1
ATOM 2224 O O . ALA A 1 291 ? 2.754 -16.258 19.537 1.00 64.94 291 ALA A O 1
ATOM 2225 N N . GLU A 1 292 ? 3.517 -15.292 21.393 1.00 62.31 292 GLU A N 1
ATOM 2226 C CA . GLU A 1 292 ? 4.283 -16.486 21.789 1.00 62.31 292 GLU A CA 1
ATOM 2227 C C . GLU A 1 292 ? 3.377 -17.665 22.202 1.00 62.31 292 GLU A C 1
ATOM 2229 O O . GLU A 1 292 ? 2.629 -17.584 23.187 1.00 62.31 292 GLU A O 1
ATOM 2234 N N . GLY A 1 293 ? 3.490 -18.776 21.466 1.00 57.22 293 GLY A N 1
ATOM 2235 C CA . GLY A 1 293 ? 2.814 -20.055 21.715 1.00 57.22 293 GLY A CA 1
ATOM 2236 C C . GLY A 1 293 ? 1.428 -20.184 21.070 1.00 57.22 293 GLY A C 1
ATOM 2237 O O . GLY A 1 293 ? 0.760 -19.195 20.794 1.00 57.22 293 GLY A O 1
ATOM 2238 N N . SER A 1 294 ? 0.962 -21.421 20.858 1.00 56.78 294 SER A N 1
ATOM 2239 C CA . SER A 1 294 ? -0.430 -21.677 20.455 1.00 56.78 294 SER A CA 1
ATOM 2240 C C . SER A 1 294 ? -1.366 -21.279 21.596 1.00 56.78 294 SER A C 1
ATOM 2242 O O . SER A 1 294 ? -1.243 -21.782 22.716 1.00 56.78 294 SER A O 1
ATOM 2244 N N . ARG A 1 295 ? -2.261 -20.321 21.346 1.00 76.69 295 ARG A N 1
ATOM 2245 C CA . ARG A 1 295 ? -3.154 -19.765 22.363 1.00 76.69 295 ARG A CA 1
ATOM 2246 C C . ARG A 1 295 ? -4.588 -20.093 21.991 1.00 76.69 295 ARG A C 1
ATOM 2248 O O . ARG A 1 295 ? -5.129 -19.505 21.061 1.00 76.69 295 ARG A O 1
ATOM 2255 N N . PHE A 1 296 ? -5.186 -21.041 22.697 1.00 87.94 296 PHE A N 1
ATOM 2256 C CA . PHE A 1 296 ? -6.586 -21.389 22.515 1.00 87.94 296 PHE A CA 1
ATOM 2257 C C . PHE A 1 296 ? -7.379 -20.870 23.704 1.00 87.94 296 PHE A C 1
ATOM 2259 O O . PHE A 1 296 ? -6.919 -20.924 24.831 1.00 87.94 296 PHE A O 1
ATOM 2266 N N . LEU A 1 297 ? -8.552 -20.318 23.448 1.00 89.25 297 LEU A N 1
ATOM 2267 C CA . LEU A 1 297 ? -9.573 -20.053 24.443 1.00 89.25 297 LEU A CA 1
ATOM 2268 C C . LEU A 1 297 ? -10.555 -21.220 24.390 1.00 89.25 297 LEU A C 1
ATOM 2270 O O . LEU A 1 297 ? -11.122 -21.500 23.336 1.00 89.25 297 LEU A O 1
ATOM 2274 N N . LEU A 1 298 ? -10.779 -21.874 25.522 1.00 91.50 298 LEU A N 1
ATOM 2275 C CA . LEU A 1 298 ? -11.811 -22.896 25.659 1.00 91.50 298 LEU A CA 1
ATOM 2276 C C . LEU A 1 298 ? -13.059 -22.289 26.291 1.00 91.50 298 LEU A C 1
ATOM 2278 O O . LEU A 1 298 ? -12.994 -21.683 27.365 1.00 91.50 298 LEU A O 1
ATOM 2282 N N . LEU A 1 299 ? -14.196 -22.477 25.628 1.00 92.00 299 LEU A N 1
ATOM 2283 C CA . LEU A 1 299 ? -15.521 -22.239 26.179 1.00 92.00 299 LEU A CA 1
ATOM 2284 C C . LEU A 1 299 ? -16.199 -23.580 26.456 1.00 92.00 299 LEU A C 1
ATOM 2286 O O . LEU A 1 299 ? -16.081 -24.500 25.650 1.00 92.00 299 LEU A O 1
ATOM 2290 N N . ASP A 1 300 ? -16.907 -23.687 27.574 1.00 91.69 300 ASP A N 1
ATOM 2291 C CA . ASP A 1 300 ? -17.770 -24.843 27.832 1.00 91.69 300 ASP A CA 1
ATOM 2292 C C . ASP A 1 300 ? -19.051 -24.803 26.971 1.00 91.69 300 ASP A C 1
ATOM 2294 O O . ASP A 1 300 ? -19.299 -23.852 26.220 1.00 91.69 300 ASP A O 1
ATOM 2298 N N . SER A 1 301 ? -19.889 -25.833 27.096 1.00 86.38 301 SER A N 1
ATOM 2299 C CA . SER A 1 301 ? -21.180 -25.949 26.400 1.00 86.38 301 SER A CA 1
ATOM 2300 C C . SER A 1 301 ? -22.190 -24.844 26.744 1.00 86.38 301 SER A C 1
ATOM 2302 O O . SER A 1 301 ? -23.189 -24.679 26.050 1.00 86.38 301 SER A O 1
ATOM 2304 N N . GLU A 1 302 ? -21.942 -24.076 27.806 1.00 88.50 302 GLU A N 1
ATOM 2305 C CA . GLU A 1 302 ? -22.743 -22.927 28.249 1.00 88.50 302 GLU A CA 1
ATOM 2306 C C . GLU A 1 302 ? -22.082 -21.590 27.863 1.00 88.50 302 GLU A C 1
ATOM 2308 O O . GLU A 1 302 ? -22.507 -20.498 28.274 1.00 88.50 302 GLU A O 1
ATOM 2313 N N . PHE A 1 303 ? -21.044 -21.664 27.028 1.00 89.69 303 PHE A N 1
ATOM 2314 C CA . PHE A 1 303 ? -20.265 -20.543 26.531 1.00 89.69 303 PHE A CA 1
ATOM 2315 C C . PHE A 1 303 ? -19.605 -19.734 27.660 1.00 89.69 303 PHE A C 1
ATOM 2317 O O . PHE A 1 303 ? -19.469 -18.509 27.568 1.00 89.69 303 PHE A O 1
ATOM 2324 N N . ASN A 1 304 ? -19.255 -20.363 28.784 1.00 91.56 304 ASN A N 1
ATOM 2325 C CA . ASN A 1 304 ? -18.402 -19.762 29.806 1.00 91.56 304 ASN A CA 1
ATOM 2326 C C . ASN A 1 304 ? -16.935 -20.010 29.470 1.00 91.56 304 ASN A C 1
ATOM 2328 O O . ASN A 1 304 ? -16.557 -21.066 28.977 1.00 91.56 304 ASN A O 1
ATOM 2332 N N . ILE A 1 305 ? -16.084 -19.038 29.795 1.00 89.88 305 ILE A N 1
ATOM 2333 C CA . ILE A 1 305 ? -14.633 -19.163 29.639 1.00 89.88 305 ILE A CA 1
ATOM 2334 C C . ILE A 1 305 ? -14.130 -20.237 30.606 1.00 89.88 305 ILE A C 1
ATOM 2336 O O . ILE A 1 305 ? -14.126 -20.005 31.818 1.00 89.88 305 ILE A O 1
ATOM 2340 N N . LYS A 1 306 ? -13.691 -21.379 30.083 1.00 86.50 306 LYS A N 1
ATOM 2341 C CA . LYS A 1 306 ? -13.131 -22.495 30.854 1.00 86.50 306 LYS A CA 1
ATOM 2342 C C . LYS A 1 306 ? -11.652 -22.264 31.160 1.00 86.50 306 LYS A C 1
ATOM 2344 O O . LYS A 1 306 ? -11.216 -22.513 32.279 1.00 86.50 306 LYS A O 1
ATOM 2349 N N . GLY A 1 307 ? -10.908 -21.711 30.201 1.00 82.69 307 GLY A N 1
ATOM 2350 C CA . GLY A 1 307 ? -9.487 -21.411 30.362 1.00 82.69 307 GLY A CA 1
ATOM 2351 C C . GLY A 1 307 ? -8.750 -21.197 29.041 1.00 82.69 307 GLY A C 1
ATOM 2352 O O . GLY A 1 307 ? -9.377 -20.906 28.018 1.00 82.69 307 GLY A O 1
ATOM 2353 N N . ARG A 1 308 ? -7.422 -21.327 29.117 1.00 79.31 308 ARG A N 1
ATOM 2354 C CA . ARG A 1 308 ? -6.484 -21.351 27.991 1.00 79.31 308 ARG A CA 1
ATOM 2355 C C . ARG A 1 308 ? -6.005 -22.777 27.731 1.00 79.31 308 ARG A C 1
ATOM 2357 O O . ARG A 1 308 ? -5.838 -23.493 28.742 1.00 79.31 308 ARG A O 1
#

Radius of gyration: 25.28 Å; chains: 1; bounding box: 67×56×58 Å

pLDDT: mean 91.4, std 9.08, range [55.47, 98.94]

=== Feature glossary ===
Legend for the data blocks above and below:

— What the protein is —

Sequence gives the chain of amino acids in standard one-letter code (A=alanine, C=cysteine, …, Y=tyrosine), read N→C. It is the only feature that is directly encoded by the gene; all structural features are derived from the folded form of this sequence.

The annotation block draws on four external resources. InterPro: which protein families and domains the sequence belongs to. GO: standardized terms for what the protein does, what process it participates in, and where in the cell it acts. CATH: which structural fold it has in the CATH hierarchy. Organism: the species of origin.

— Where its atoms are —

Atomic coordinates in PDBx/mmCIF format — the same representation the Protein Data Bank distributes. Each line of the _atom_site loop places one backbone atom in Cartesian space (units: ångströms, origin: arbitrary).

Six rendered views show the 3D structure from the faces of a cube — i.e. along ±x, ±y, ±z. Rendering representation is drawn randomly per protein from cartoon (secondary-structure ribbons), sticks (backbone bonds), or molecular surface; coloring is either N→C rainbow (blue at the N-terminus through red at the C-terminus) or one color per chain.

— Local backbone conformation —

DSSP 8-state secondary structure assigns each residue one of H (α-helix), G (3₁₀-helix), I (π-helix), E (extended β-strand), B (isolated β-bridge), T (hydrogen-bonded turn), S (bend), or '-' (coil). The assignment is computed from backbone hydrogen-bond geometry via the Kabsch–Sander algorithm.

P-SEA three-state annotation labels each residue as helix, strand, or coil based purely on the geometry of the Cα trace. It serves as a fallback when the full backbone (and thus DSSP) is unavailable.

φ (phi) and ψ (psi) are the two rotatable backbone dihedrals per residue: φ is the C(i-1)–N–Cα–C torsion, ψ is the N–Cα–C–N(i+1) torsion, both in degrees on (−180°, 180°]. α-helical residues cluster near (−60°, −45°); β-strand residues near (−120°, +130°). A Ramachandran plot is simply a scatter of (φ, ψ) for every residue.

— Global shape and packing —

Radius of gyration (Rg) is the root-mean-square distance of Cα atoms from their centroid — a single number for overall size and compactness. A globular domain of N residues has Rg ≈ 2.2·N^0.38 Å; an extended or disordered chain has a much larger Rg. The Cα contact count is the number of residue pairs whose Cα atoms are within 8 Å and are more than four positions apart in sequence — a standard proxy for tertiary packing density. The bounding box is the smallest axis-aligned box enclosing all Cα atoms.

Accessible surface area quantifies burial. A residue with SASA near zero is packed into the hydrophobic core; one with SASA >100 Å² sits on the surface. Computed here via the Shrake–Rupley numerical algorithm with a 1.4 Å probe.

The contact map is a binary N×N matrix image: pixel (i, j) is dark where Cα_i and Cα_j are within 8 Å and |i−j|>4. Because the |i−j|>4 filter removes local helical contacts, off-diagonal stripes parallel to the main diagonal indicate parallel β-sheets; stripes perpendicular to it indicate antiparallel β-sheets. The Ramachandran plot scatters every residue's (φ, ψ) pair against the sterically allowed regions. The PAE heatmap renders the predicted-aligned-error matrix.

— Structural neighborhood —

A 3Di character summarizes, for each residue, the relative orientation of the Cα frame of its nearest spatial neighbor. Because it encodes fold topology rather than chemistry, 3Di alignments detect remote structural similarity that sequence alignment misses.

Structural nearest neighbors (via Foldseek easy-search vs the PDB). Reported per hit: target PDB id, E-value, and alignment TM-score. A TM-score above ~0.5 is the conventional threshold for 'same fold'.

— Confidence and disorder —

For AlphaFold models, the B-factor field carries pLDDT — the model's own estimate of local accuracy on a 0–100 scale. Regions with pLDDT<50 should be treated as essentially unmodeled; they often correspond to intrinsically disordered segments.

B-factor (Debye–Waller factor) reflects atomic displacement in the crystal lattice. It is an experimental observable (units Å²), not a prediction; low values mean the atom is pinned down, high values mean it moves or is heterogeneous across the crystal.

Predicted Aligned Error (PAE) is an AlphaFold confidence matrix: entry (i, j) is the expected error in the position of residue j, in ångströms, when the prediction is superimposed on the true structure at residue i. Low PAE within a block of residues means that block is internally rigid and well-predicted; high PAE between two blocks means their relative placement is uncertain even if each block individually is confident.